Protein AF-A0A6A3BW05-F1 (afdb_monomer_lite)

Sequence (193 aa):
MIASMDLNVSPVPEDDEETYERHIEHYSAPEEHIESGVEISRREREERRKRLKRDRSDDRPVHVSQPPVNEHFYQTKNFRSYDKSRLPPGWLDCPSAGQEIGCIIPSKVPLGEAYNDCIPPGKRYSFKQVIHQQRVLGRKLGLVIDLTNTSRYYQTTDLKREGIKHVKIQCRGRDAVPENVAVNTFVYEVLLL

Secondary structure (DSSP, 8-state):
------------------------------------HHHHHHHHHHHHHHHHHHHTSS-------------------------TTPPPTTTTTS-SB---BTTB--BPPP--GGGGGGS-TT----HHHHHHHHHHTT----EEEE--S-S-S--SHHHHHTT-EEEE-----SS-PPPHHHHHHHHHHHHT-

Radius of gyration: 33.32 Å; chains: 1; bounding box: 77×98×64 Å

Structure (mmCIF, N/CA/C/O backbone):
data_AF-A0A6A3BW05-F1
#
_entry.id   AF-A0A6A3BW05-F1
#
loop_
_atom_site.group_PDB
_atom_site.id
_atom_site.type_symbol
_atom_site.label_atom_id
_atom_site.label_alt_id
_atom_site.label_comp_id
_atom_site.label_asym_id
_atom_site.label_entity_id
_atom_site.label_seq_id
_atom_site.pdbx_PDB_ins_code
_atom_site.Cartn_x
_atom_site.Cartn_y
_atom_site.Cartn_z
_atom_site.occupancy
_atom_site.B_iso_or_equiv
_atom_site.auth_seq_id
_atom_site.auth_comp_id
_atom_site.auth_asym_id
_atom_site.auth_atom_id
_atom_site.pdbx_PDB_model_num
ATOM 1 N N . MET A 1 1 ? -28.915 -80.667 34.497 1.00 40.94 1 MET A N 1
ATOM 2 C CA . MET A 1 1 ? -28.506 -80.779 35.912 1.00 40.94 1 MET A CA 1
ATOM 3 C C . MET A 1 1 ? -27.418 -79.750 36.145 1.00 40.94 1 MET A C 1
ATOM 5 O O . MET A 1 1 ? -26.486 -79.706 35.355 1.00 40.94 1 MET A O 1
ATOM 9 N N . ILE A 1 2 ? -27.606 -78.870 37.127 1.00 39.69 2 ILE A N 1
ATOM 10 C CA . ILE A 1 2 ? -26.628 -77.852 37.530 1.00 39.69 2 ILE A CA 1
ATOM 11 C C . ILE A 1 2 ? -25.667 -78.516 38.517 1.00 39.69 2 ILE A C 1
ATOM 13 O O . ILE A 1 2 ? -26.129 -79.166 39.452 1.00 39.69 2 ILE A O 1
ATOM 17 N N . ALA A 1 3 ? -24.365 -78.323 38.331 1.00 38.47 3 ALA A N 1
ATOM 18 C CA . ALA A 1 3 ? -23.388 -78.438 39.404 1.00 38.47 3 ALA A CA 1
ATOM 19 C C . ALA A 1 3 ? -22.362 -77.317 39.229 1.00 38.47 3 ALA A C 1
ATOM 21 O O . ALA A 1 3 ? -21.579 -77.294 38.283 1.00 38.47 3 ALA A O 1
ATOM 22 N N . SER A 1 4 ? -22.470 -76.352 40.130 1.00 41.38 4 SER A N 1
ATOM 23 C CA . SER A 1 4 ? -21.544 -75.263 40.390 1.00 41.38 4 SER A CA 1
ATOM 24 C C . SER A 1 4 ? -20.287 -75.813 41.061 1.00 41.38 4 SER A C 1
ATOM 26 O O . SER A 1 4 ? -20.418 -76.672 41.928 1.00 41.38 4 SER A O 1
ATOM 28 N N . MET A 1 5 ? -19.114 -75.264 40.749 1.00 42.94 5 MET A N 1
ATOM 29 C CA . MET A 1 5 ? -17.972 -75.204 41.666 1.00 42.94 5 MET A CA 1
ATOM 30 C C . MET A 1 5 ? -17.066 -74.054 41.221 1.00 42.94 5 MET A C 1
ATOM 32 O O . MET A 1 5 ? -16.528 -74.055 40.118 1.00 42.94 5 MET A O 1
ATOM 36 N N . ASP A 1 6 ? -16.989 -73.057 42.090 1.00 45.28 6 ASP A N 1
ATOM 37 C CA . ASP A 1 6 ? -16.092 -71.907 42.041 1.00 45.28 6 ASP A CA 1
ATOM 38 C C . ASP A 1 6 ? -15.021 -72.105 43.134 1.00 45.28 6 ASP A C 1
ATOM 40 O O . ASP A 1 6 ? -15.219 -72.927 44.035 1.00 45.28 6 ASP A O 1
ATOM 44 N N . LEU A 1 7 ? -13.977 -71.271 43.093 1.00 43.50 7 LEU A N 1
ATOM 45 C CA . LEU A 1 7 ? -12.960 -70.978 44.118 1.00 43.50 7 LEU A CA 1
ATOM 46 C C . LEU A 1 7 ? -11.543 -71.548 43.900 1.00 43.50 7 LEU A C 1
ATOM 48 O O . LEU A 1 7 ? -11.184 -72.633 44.344 1.00 43.50 7 LEU A O 1
ATOM 52 N N . ASN A 1 8 ? -10.716 -70.671 43.320 1.00 42.25 8 ASN A N 1
ATOM 53 C CA . ASN A 1 8 ? -9.436 -70.191 43.861 1.00 42.25 8 ASN A CA 1
ATOM 54 C C . ASN A 1 8 ? -8.413 -71.219 44.369 1.00 42.25 8 ASN A C 1
ATOM 56 O O . ASN A 1 8 ? -8.385 -71.548 45.554 1.00 42.25 8 ASN A O 1
ATOM 60 N N . VAL A 1 9 ? -7.433 -71.529 43.516 1.00 39.78 9 VAL A N 1
ATOM 61 C CA . VAL A 1 9 ? -6.071 -71.895 43.932 1.00 39.78 9 VAL A CA 1
ATOM 62 C C . VAL A 1 9 ? -5.079 -71.179 43.011 1.00 39.78 9 VAL A C 1
ATOM 64 O O . VAL A 1 9 ? -5.033 -71.451 41.815 1.00 39.78 9 VAL A O 1
ATOM 67 N N . SER A 1 10 ? -4.292 -70.261 43.574 1.00 47.31 10 SER A N 1
ATOM 68 C CA . SER A 1 10 ? -3.069 -69.743 42.946 1.00 47.31 10 SER A CA 1
ATOM 69 C C . SER A 1 10 ? -1.890 -70.654 43.284 1.00 47.31 10 SER A C 1
ATOM 71 O O . SER A 1 10 ? -1.712 -70.963 44.464 1.00 47.31 10 SER A O 1
ATOM 73 N N . PRO A 1 11 ? -1.011 -70.964 42.320 1.00 41.09 11 PRO A N 1
ATOM 74 C CA . PRO A 1 11 ? 0.391 -71.236 42.606 1.00 41.09 11 PRO A CA 1
ATOM 75 C C . PRO A 1 11 ? 1.283 -70.088 42.099 1.00 41.09 11 PRO A C 1
ATOM 77 O O . PRO A 1 11 ? 1.107 -69.574 40.997 1.00 41.09 11 PRO A O 1
ATOM 80 N N . VAL A 1 12 ? 2.226 -69.685 42.949 1.00 36.44 12 VAL A N 1
ATOM 81 C CA . VAL A 1 12 ? 3.343 -68.752 42.697 1.00 36.44 12 VAL A CA 1
ATOM 82 C C . VAL A 1 12 ? 4.621 -69.613 42.523 1.00 36.44 12 VAL A C 1
ATOM 84 O O . VAL A 1 12 ? 4.602 -70.773 42.929 1.00 36.44 12 VAL A O 1
ATOM 87 N N . PRO A 1 13 ? 5.706 -69.072 41.945 1.00 43.22 13 PRO A N 1
ATOM 88 C CA . PRO A 1 13 ? 6.277 -69.430 40.646 1.00 43.22 13 PRO A CA 1
ATOM 89 C C . PRO A 1 13 ? 7.298 -70.594 40.696 1.00 43.22 13 PRO A C 1
ATOM 91 O O . PRO A 1 13 ? 7.867 -70.888 41.743 1.00 43.22 13 PRO A O 1
ATOM 94 N N . GLU A 1 14 ? 7.594 -71.203 39.549 1.00 39.34 14 GLU A N 1
ATOM 95 C CA . GLU A 1 14 ? 8.854 -71.939 39.344 1.00 39.34 14 GLU A CA 1
ATOM 96 C C . GLU A 1 14 ? 9.719 -71.124 38.370 1.00 39.34 14 GLU A C 1
ATOM 98 O O . GLU A 1 14 ? 9.195 -70.474 37.460 1.00 39.34 14 GLU A O 1
ATOM 103 N N . ASP A 1 15 ? 11.013 -71.071 38.664 1.00 37.69 15 ASP A N 1
ATOM 104 C CA . ASP A 1 15 ? 11.978 -70.039 38.295 1.00 37.69 15 ASP A CA 1
ATOM 105 C C . ASP A 1 15 ? 13.182 -70.757 37.676 1.00 37.69 15 ASP A C 1
ATOM 107 O O . ASP A 1 15 ? 14.159 -71.050 38.360 1.00 37.69 15 ASP A O 1
ATOM 111 N N . ASP A 1 16 ? 13.085 -71.111 36.393 1.00 40.62 16 ASP A N 1
ATOM 112 C CA . ASP A 1 16 ? 14.097 -71.921 35.713 1.00 40.62 16 ASP A CA 1
ATOM 113 C C . ASP A 1 16 ? 14.345 -71.348 34.302 1.00 40.62 16 ASP A C 1
ATOM 115 O O . ASP A 1 16 ? 13.623 -71.617 33.341 1.00 40.62 16 ASP A O 1
ATOM 119 N N . GLU A 1 17 ? 15.350 -70.470 34.243 1.00 44.19 17 GLU A N 1
ATOM 120 C CA . GLU A 1 17 ? 16.182 -70.043 33.107 1.00 44.19 17 GLU A CA 1
ATOM 121 C C . GLU A 1 17 ? 16.005 -70.788 31.764 1.00 44.19 17 GLU A C 1
ATOM 123 O O . GLU A 1 17 ? 16.377 -71.949 31.644 1.00 44.19 17 GLU A O 1
ATOM 128 N N . GLU A 1 18 ? 15.656 -70.059 30.692 1.00 36.50 18 GLU A N 1
ATOM 129 C CA . GLU A 1 18 ? 16.559 -69.987 29.531 1.00 36.50 18 GLU A CA 1
ATOM 130 C C . GLU A 1 18 ? 16.245 -68.806 28.596 1.00 36.50 18 GLU A C 1
ATOM 132 O O . GLU A 1 18 ? 15.141 -68.598 28.091 1.00 36.50 18 GLU A O 1
ATOM 137 N N . THR A 1 19 ? 17.295 -68.023 28.390 1.00 45.56 19 THR A N 1
ATOM 138 C CA . THR A 1 19 ? 17.463 -66.839 27.556 1.00 45.56 19 THR A CA 1
ATOM 139 C C . THR A 1 19 ? 16.948 -67.003 26.124 1.00 45.56 19 THR A C 1
ATOM 141 O O . THR A 1 19 ? 17.553 -67.687 25.302 1.00 45.56 19 THR A O 1
ATOM 144 N N . TYR A 1 20 ? 15.916 -66.243 25.767 1.00 32.59 20 TYR A N 1
ATOM 145 C CA . TYR A 1 20 ? 15.688 -65.815 24.388 1.00 32.59 20 TYR A CA 1
ATOM 146 C C . TYR A 1 20 ? 15.682 -64.288 24.355 1.00 32.59 20 TYR A C 1
ATOM 148 O O . TYR A 1 20 ? 14.674 -63.636 24.634 1.00 32.59 20 TYR A O 1
ATOM 156 N N . GLU A 1 21 ? 16.841 -63.710 24.023 1.00 38.44 21 GLU A N 1
ATOM 157 C CA . GLU A 1 21 ? 16.964 -62.307 23.628 1.00 38.44 21 GLU A CA 1
ATOM 158 C C . GLU A 1 21 ? 16.053 -62.055 22.423 1.00 38.44 21 GLU A C 1
ATOM 160 O O . GLU A 1 21 ? 16.406 -62.252 21.260 1.00 38.44 21 GLU A O 1
ATOM 165 N N . ARG A 1 22 ? 14.827 -61.615 22.699 1.00 38.03 22 ARG A N 1
ATOM 166 C CA . ARG A 1 22 ? 13.956 -61.039 21.688 1.00 38.03 22 ARG A CA 1
ATOM 167 C C . ARG A 1 22 ? 14.524 -59.664 21.366 1.00 38.03 22 ARG A C 1
ATOM 169 O O . ARG A 1 22 ? 14.287 -58.714 22.108 1.00 38.03 22 ARG A O 1
ATOM 176 N N . HIS A 1 23 ? 15.273 -59.577 20.271 1.00 35.53 23 HIS A N 1
ATOM 177 C CA . HIS A 1 23 ? 15.662 -58.325 19.632 1.00 35.53 23 HIS A CA 1
ATOM 178 C C . HIS A 1 23 ? 14.400 -57.481 19.390 1.00 35.53 23 HIS A C 1
ATOM 180 O O . HIS A 1 23 ? 13.669 -57.678 18.421 1.00 35.53 23 HIS A O 1
ATOM 186 N N . ILE A 1 24 ? 14.101 -56.569 20.315 1.00 37.34 24 ILE A N 1
ATOM 187 C CA . ILE A 1 24 ? 13.133 -55.501 20.094 1.00 37.34 24 ILE A CA 1
ATOM 188 C C . ILE A 1 24 ? 13.863 -54.492 19.216 1.00 37.34 24 ILE A C 1
ATOM 190 O O . ILE A 1 24 ? 14.587 -53.627 19.706 1.00 37.34 24 ILE A O 1
ATOM 194 N N . GLU A 1 25 ? 13.706 -54.627 17.901 1.00 37.69 25 GLU A N 1
ATOM 195 C CA . GLU A 1 25 ? 13.975 -53.522 16.991 1.00 37.69 25 GLU A CA 1
ATOM 196 C C . GLU A 1 25 ? 13.004 -52.396 17.348 1.00 37.69 25 GLU A C 1
ATOM 198 O O . GLU A 1 25 ? 11.818 -52.411 17.016 1.00 37.69 25 GLU A O 1
ATOM 203 N N . HIS A 1 26 ? 13.516 -51.427 18.101 1.00 34.75 26 HIS A N 1
ATOM 204 C CA . HIS A 1 26 ? 12.862 -50.154 18.335 1.00 34.75 26 HIS A CA 1
ATOM 205 C C . HIS A 1 26 ? 12.812 -49.428 16.984 1.00 34.75 26 HIS A C 1
ATOM 207 O O . HIS A 1 26 ? 13.742 -48.720 16.599 1.00 34.75 26 HIS A O 1
ATOM 213 N N . TYR A 1 27 ? 11.745 -49.662 16.221 1.00 34.47 27 TYR A N 1
ATOM 214 C CA . TYR A 1 27 ? 11.471 -48.949 14.981 1.00 34.47 27 TYR A CA 1
ATOM 215 C C . TYR A 1 27 ? 11.089 -47.513 15.355 1.00 34.47 27 TYR A C 1
ATOM 217 O O . TYR A 1 27 ? 9.922 -47.188 15.573 1.00 34.47 27 TYR A O 1
ATOM 225 N N . SER A 1 28 ? 12.091 -46.653 15.523 1.00 44.69 28 SER A N 1
ATOM 226 C CA . SER A 1 28 ? 11.876 -45.216 15.636 1.00 44.69 28 SER A CA 1
ATOM 227 C C . SER A 1 28 ? 11.239 -44.750 14.331 1.00 44.69 28 SER A C 1
ATOM 229 O O . SER A 1 28 ? 11.875 -44.778 13.276 1.00 44.69 28 SER A O 1
ATOM 231 N N . ALA A 1 29 ? 9.960 -44.376 14.392 1.00 41.72 29 ALA A N 1
ATOM 232 C CA . ALA A 1 29 ? 9.281 -43.715 13.288 1.00 41.72 29 ALA A CA 1
ATOM 233 C C . ALA A 1 29 ? 10.120 -42.500 12.843 1.00 41.72 29 ALA A C 1
ATOM 235 O O . ALA A 1 29 ? 10.665 -41.810 13.710 1.00 41.72 29 ALA A O 1
ATOM 236 N N . PRO A 1 30 ? 10.258 -42.222 11.533 1.00 41.06 30 PRO A N 1
ATOM 237 C CA . PRO A 1 30 ? 10.936 -41.016 11.090 1.00 41.06 30 PRO A CA 1
ATOM 238 C C . PRO A 1 30 ? 10.164 -39.825 11.653 1.00 41.06 30 PRO A C 1
ATOM 240 O O . PRO A 1 30 ? 8.991 -39.646 11.325 1.00 41.06 30 PRO A O 1
ATOM 243 N N . GLU A 1 31 ? 10.792 -39.034 12.521 1.00 47.72 31 GLU A N 1
ATOM 244 C CA . GLU A 1 31 ? 10.267 -37.716 12.850 1.00 47.72 31 GLU A CA 1
ATOM 245 C C . GLU A 1 31 ? 10.140 -36.955 11.528 1.00 47.72 31 GLU A C 1
ATOM 247 O O . GLU A 1 31 ? 11.141 -36.632 10.880 1.00 47.72 31 GLU A O 1
ATOM 252 N N . GLU A 1 32 ? 8.906 -36.714 11.080 1.00 50.84 32 GLU A N 1
ATOM 253 C CA . GLU A 1 32 ? 8.659 -35.741 10.028 1.00 50.84 32 GLU A CA 1
ATOM 254 C C . GLU A 1 32 ? 9.170 -34.409 10.563 1.00 50.84 32 GLU A C 1
ATOM 256 O O . GLU A 1 32 ? 8.569 -33.793 11.442 1.00 50.84 32 GLU A O 1
ATOM 261 N N . HIS A 1 33 ? 10.340 -33.998 10.081 1.00 56.69 33 HIS A N 1
ATOM 262 C CA . HIS A 1 33 ? 10.944 -32.732 10.442 1.00 56.69 33 HIS A CA 1
ATOM 263 C C . HIS A 1 33 ? 10.034 -31.621 9.909 1.00 56.69 33 HIS A C 1
ATOM 265 O O . HIS A 1 33 ? 10.174 -31.172 8.772 1.00 56.69 33 HIS A O 1
ATOM 271 N N . ILE A 1 34 ? 9.075 -31.187 10.730 1.00 60.56 34 ILE A N 1
ATOM 272 C CA . ILE A 1 34 ? 8.208 -30.050 10.435 1.00 60.56 34 ILE A CA 1
ATOM 273 C C . ILE A 1 34 ? 9.112 -28.822 10.425 1.00 60.56 34 ILE A C 1
ATOM 275 O O . ILE A 1 34 ? 9.518 -28.287 11.458 1.00 60.56 34 ILE A O 1
ATOM 279 N N . GLU A 1 35 ? 9.519 -28.429 9.227 1.00 57.09 35 GLU A N 1
ATOM 280 C CA . GLU A 1 35 ? 10.404 -27.303 9.012 1.00 57.09 35 GLU A CA 1
ATOM 281 C C . GLU A 1 35 ? 9.663 -26.012 9.393 1.00 57.09 35 GLU A C 1
ATOM 283 O O . GLU A 1 35 ? 8.654 -25.647 8.788 1.00 57.09 35 GLU A O 1
ATOM 288 N N . SER A 1 36 ? 10.140 -25.325 10.436 1.00 74.50 36 SER A N 1
ATOM 289 C CA . SER A 1 36 ? 9.581 -24.035 10.849 1.00 74.50 36 SER A CA 1
ATOM 290 C C . SER A 1 36 ? 9.609 -23.052 9.677 1.00 74.50 36 SER A C 1
ATOM 292 O O . SER A 1 36 ? 10.561 -23.033 8.898 1.00 74.50 36 SER A O 1
ATOM 294 N N . GLY A 1 37 ? 8.616 -22.164 9.570 1.00 75.81 37 GLY A N 1
ATOM 295 C CA . GLY A 1 37 ? 8.584 -21.144 8.512 1.00 75.81 37 GLY A CA 1
ATOM 296 C C . GLY A 1 37 ? 9.850 -20.271 8.455 1.00 75.81 37 GLY A C 1
ATOM 297 O O . GLY A 1 37 ? 10.212 -19.765 7.392 1.00 75.81 37 GLY A O 1
ATOM 298 N N . VAL A 1 38 ? 10.569 -20.145 9.576 1.00 77.00 38 VAL A N 1
ATOM 299 C CA . VAL A 1 38 ? 11.881 -19.479 9.648 1.00 77.00 38 VAL A CA 1
ATOM 300 C C . VAL A 1 38 ? 12.953 -20.256 8.878 1.00 77.00 38 VAL A C 1
ATOM 302 O O . VAL A 1 38 ? 13.752 -19.661 8.155 1.00 77.00 38 VAL A O 1
ATOM 305 N N . GLU A 1 39 ? 12.951 -21.577 9.006 1.00 79.25 39 GLU A N 1
ATOM 306 C CA . GLU A 1 39 ? 13.899 -22.493 8.374 1.00 79.25 39 GLU A CA 1
ATOM 307 C C . GLU A 1 39 ? 13.644 -22.559 6.855 1.00 79.25 39 GLU A C 1
ATOM 309 O O . GLU A 1 39 ? 14.569 -22.354 6.066 1.00 79.25 39 GLU A O 1
ATOM 314 N N . ILE A 1 40 ? 12.368 -22.628 6.443 1.00 81.75 40 ILE A N 1
ATOM 315 C CA . ILE A 1 40 ? 11.950 -22.517 5.032 1.00 81.75 40 ILE A CA 1
ATOM 316 C C . ILE A 1 40 ? 12.431 -21.188 4.432 1.00 81.75 40 ILE A C 1
ATOM 318 O O . ILE A 1 40 ? 13.062 -21.158 3.372 1.00 81.75 40 ILE A O 1
ATOM 322 N N . SER A 1 41 ? 12.193 -20.070 5.129 1.00 76.50 41 SER A N 1
ATOM 323 C CA . SER A 1 41 ? 12.623 -18.748 4.661 1.00 76.50 41 SER A CA 1
ATOM 324 C C . SER A 1 41 ? 14.148 -18.636 4.553 1.00 76.50 41 SER A C 1
ATOM 326 O O . SER A 1 41 ? 14.653 -17.987 3.629 1.00 76.50 41 SER A O 1
ATOM 328 N N . ARG A 1 42 ? 14.892 -19.268 5.469 1.00 83.75 42 ARG A N 1
ATOM 329 C CA . ARG A 1 42 ? 16.358 -19.310 5.446 1.00 83.75 42 ARG A CA 1
ATOM 330 C C . ARG A 1 42 ? 16.871 -20.134 4.265 1.00 83.75 42 ARG A C 1
ATOM 332 O O . ARG A 1 42 ? 17.756 -19.658 3.549 1.00 83.75 42 ARG A O 1
ATOM 339 N N . ARG A 1 43 ? 16.277 -21.302 4.008 1.00 85.69 43 ARG A N 1
ATOM 340 C CA . ARG A 1 43 ? 16.605 -22.168 2.867 1.00 85.69 43 ARG A CA 1
ATOM 341 C C . ARG A 1 43 ? 16.360 -21.466 1.533 1.00 85.69 43 ARG A C 1
ATOM 343 O O . ARG A 1 43 ? 17.281 -21.370 0.720 1.00 85.69 43 ARG A O 1
ATOM 350 N N . GLU A 1 44 ? 15.174 -20.889 1.328 1.00 82.44 44 GLU A N 1
ATOM 351 C CA . GLU A 1 44 ? 14.850 -20.161 0.090 1.00 82.44 44 GLU A CA 1
ATOM 352 C C . GLU A 1 44 ? 15.828 -19.007 -0.180 1.00 82.44 44 GLU A C 1
ATOM 354 O O . GLU A 1 44 ? 16.248 -18.767 -1.318 1.00 82.44 44 GLU A O 1
ATOM 359 N N . ARG A 1 45 ? 16.215 -18.282 0.874 1.00 80.88 45 ARG A N 1
ATOM 360 C CA . ARG A 1 45 ? 17.184 -17.185 0.797 1.00 80.88 45 ARG A CA 1
ATOM 361 C C . ARG A 1 45 ? 18.565 -17.679 0.365 1.00 80.88 45 ARG A C 1
ATOM 363 O O . ARG A 1 45 ? 19.211 -17.058 -0.486 1.00 80.88 45 ARG A O 1
ATOM 370 N N . GLU A 1 46 ? 19.040 -18.779 0.941 1.00 86.25 46 GLU A N 1
ATOM 371 C CA . GLU A 1 46 ? 20.332 -19.362 0.580 1.00 86.25 46 GLU A CA 1
ATOM 372 C C . GLU A 1 46 ? 20.353 -19.876 -0.863 1.00 86.25 46 GLU A C 1
ATOM 374 O O . GLU A 1 46 ? 21.344 -19.667 -1.573 1.00 86.25 46 GLU A O 1
ATOM 379 N N . GLU A 1 47 ? 19.253 -20.464 -1.336 1.00 85.75 47 GLU A N 1
ATOM 380 C CA . GLU A 1 47 ? 19.109 -20.889 -2.728 1.00 85.75 47 GLU A CA 1
ATOM 381 C C . GLU A 1 47 ? 19.167 -19.715 -3.709 1.00 85.75 47 GLU A C 1
ATOM 383 O O . GLU A 1 47 ? 19.897 -19.781 -4.705 1.00 85.75 47 GLU A O 1
ATOM 388 N N . ARG A 1 48 ? 18.470 -18.607 -3.419 1.00 76.50 48 ARG A N 1
ATOM 389 C CA . ARG A 1 48 ? 18.535 -17.390 -4.249 1.00 76.50 48 ARG A CA 1
ATOM 390 C C . ARG A 1 48 ? 19.958 -16.841 -4.316 1.00 76.50 48 ARG A C 1
ATOM 392 O O . ARG A 1 48 ? 20.440 -16.523 -5.405 1.00 76.50 48 ARG A O 1
ATOM 399 N N . ARG A 1 49 ? 20.677 -16.819 -3.186 1.00 73.69 49 ARG A N 1
ATOM 400 C CA . ARG A 1 49 ? 22.083 -16.385 -3.132 1.00 73.69 49 ARG A CA 1
ATOM 401 C C . ARG A 1 49 ? 23.003 -17.281 -3.968 1.00 73.69 49 ARG A C 1
ATOM 403 O O . ARG A 1 49 ? 23.900 -16.767 -4.637 1.00 73.69 49 ARG A O 1
ATOM 410 N N . LYS A 1 50 ? 22.788 -18.603 -3.959 1.00 78.56 50 LYS A N 1
ATOM 411 C CA . LYS A 1 50 ? 23.554 -19.554 -4.786 1.00 78.56 50 LYS A CA 1
ATOM 412 C C . LYS A 1 50 ? 23.302 -19.349 -6.284 1.00 78.56 50 LYS A C 1
ATOM 414 O O . LYS A 1 50 ? 24.270 -19.352 -7.042 1.00 78.56 50 LYS A O 1
ATOM 419 N N . ARG A 1 51 ? 22.053 -19.110 -6.707 1.00 78.12 51 ARG A N 1
ATOM 420 C CA . ARG A 1 51 ? 21.711 -18.827 -8.119 1.00 78.12 51 ARG A CA 1
ATOM 421 C C . ARG A 1 51 ? 22.401 -17.553 -8.624 1.00 78.12 51 ARG A C 1
ATOM 423 O O . ARG A 1 51 ? 23.084 -17.594 -9.638 1.00 78.12 51 ARG A O 1
ATOM 430 N N . LEU A 1 52 ? 22.352 -16.472 -7.842 1.00 67.94 52 LEU A N 1
ATOM 431 C CA . LEU A 1 52 ? 23.034 -15.203 -8.149 1.00 67.94 52 LEU A CA 1
ATOM 432 C C . LEU A 1 52 ? 24.565 -15.319 -8.231 1.00 67.94 52 LEU A C 1
ATOM 434 O O . LEU A 1 52 ? 25.198 -14.581 -8.981 1.00 67.94 52 LEU A O 1
ATOM 438 N N . LYS A 1 53 ? 25.181 -16.212 -7.442 1.00 73.69 53 LYS A N 1
ATOM 439 C CA . LYS A 1 53 ? 26.634 -16.439 -7.486 1.00 73.69 53 LYS A CA 1
ATOM 440 C C . LYS A 1 53 ? 27.054 -17.216 -8.739 1.00 73.69 53 LYS A C 1
ATOM 442 O O . LYS A 1 53 ? 28.138 -16.953 -9.245 1.00 73.69 53 LYS A O 1
ATOM 447 N N . ARG A 1 54 ? 26.202 -18.126 -9.229 1.00 70.69 54 ARG A N 1
ATOM 448 C CA . ARG A 1 54 ? 26.424 -18.913 -10.453 1.00 70.69 54 ARG A CA 1
ATOM 449 C C . ARG A 1 54 ? 26.328 -18.051 -11.718 1.00 70.69 54 ARG A C 1
ATOM 451 O O . ARG A 1 54 ? 27.187 -18.170 -12.577 1.00 70.69 54 ARG A O 1
ATOM 458 N N . ASP A 1 55 ? 25.375 -17.122 -11.770 1.00 60.06 55 ASP A N 1
ATOM 459 C CA . ASP A 1 55 ? 25.242 -16.169 -12.890 1.00 60.06 55 ASP A CA 1
ATOM 460 C C . ASP A 1 55 ? 26.416 -15.182 -12.993 1.00 60.06 55 ASP A C 1
ATOM 462 O O . ASP A 1 55 ? 26.657 -14.590 -14.038 1.00 60.06 55 ASP A O 1
ATOM 466 N N . ARG A 1 56 ? 27.157 -14.967 -11.900 1.00 57.22 56 ARG A N 1
ATOM 467 C CA . ARG A 1 56 ? 28.256 -13.991 -11.839 1.00 57.22 56 ARG A CA 1
ATOM 468 C C . ARG A 1 56 ? 29.617 -14.544 -12.259 1.00 57.22 56 ARG A C 1
ATOM 470 O O . ARG A 1 56 ? 30.550 -13.756 -12.389 1.00 57.22 56 ARG A O 1
ATOM 477 N N . SER A 1 57 ? 29.759 -15.862 -12.382 1.00 52.59 57 SER A N 1
ATOM 478 C CA . SER A 1 57 ? 31.039 -16.511 -12.694 1.00 52.59 57 SER A CA 1
ATOM 479 C C . SER A 1 57 ? 31.346 -16.625 -14.187 1.00 52.59 57 SER A C 1
ATOM 481 O O . SER A 1 57 ? 32.474 -16.984 -14.506 1.00 52.59 57 SER A O 1
ATOM 483 N N . ASP A 1 58 ? 30.403 -16.292 -15.073 1.00 54.97 58 ASP A N 1
ATOM 484 C CA . ASP A 1 58 ? 30.518 -16.602 -16.507 1.00 54.97 58 ASP A CA 1
ATOM 485 C C . ASP A 1 58 ? 31.042 -15.466 -17.402 1.00 54.97 58 ASP A C 1
ATOM 487 O O . ASP A 1 58 ? 31.039 -15.604 -18.616 1.00 54.97 58 ASP A O 1
ATOM 491 N N . ASP A 1 59 ? 31.581 -14.377 -16.839 1.00 52.47 59 ASP A N 1
ATOM 492 C CA . ASP A 1 59 ? 32.250 -13.339 -17.640 1.00 52.47 59 ASP A CA 1
ATOM 493 C C . ASP A 1 59 ? 33.511 -12.784 -16.957 1.00 52.47 59 ASP A C 1
ATOM 495 O O . ASP A 1 59 ? 33.460 -11.960 -16.036 1.00 52.47 59 ASP A O 1
ATOM 499 N N . ARG A 1 60 ? 34.684 -13.192 -17.457 1.00 43.31 60 ARG A N 1
ATOM 500 C CA . ARG A 1 60 ? 35.941 -12.440 -17.315 1.00 43.31 60 ARG A CA 1
ATOM 501 C C . ARG A 1 60 ? 36.818 -12.617 -18.553 1.00 43.31 60 ARG A C 1
ATOM 503 O O . ARG A 1 60 ? 37.158 -13.745 -18.897 1.00 43.31 60 ARG A O 1
ATOM 510 N N . PRO A 1 61 ? 37.343 -11.505 -19.089 1.00 43.22 61 PRO A N 1
ATOM 511 C CA . PRO A 1 61 ? 38.767 -11.432 -19.394 1.00 43.22 61 PRO A CA 1
ATOM 512 C C . PRO A 1 61 ? 39.491 -10.510 -18.409 1.00 43.22 61 PRO A C 1
ATOM 514 O O . PRO A 1 61 ? 38.968 -9.501 -17.937 1.00 43.22 61 PRO A O 1
ATOM 517 N N . VAL A 1 62 ? 40.718 -10.901 -18.084 1.00 50.34 62 VAL A N 1
ATOM 518 C CA . VAL A 1 62 ? 41.651 -10.224 -17.181 1.00 50.34 62 VAL A CA 1
ATOM 519 C C . VAL A 1 62 ? 42.445 -9.186 -17.974 1.00 50.34 62 VAL A C 1
ATOM 521 O O . VAL A 1 62 ? 43.046 -9.540 -18.981 1.00 50.34 62 VAL A O 1
ATOM 524 N N . HIS A 1 63 ? 42.540 -7.943 -17.491 1.00 36.03 63 HIS A N 1
ATOM 525 C CA . HIS A 1 63 ? 43.706 -7.109 -17.795 1.00 36.03 63 HIS A CA 1
ATOM 526 C C . HIS A 1 63 ? 44.074 -6.187 -16.624 1.00 36.03 63 HIS A C 1
ATOM 528 O O . HIS A 1 63 ? 43.262 -5.414 -16.122 1.00 36.03 63 HIS A O 1
ATOM 534 N N . VAL A 1 64 ? 45.327 -6.324 -16.194 1.00 38.16 64 VAL A N 1
ATOM 535 C CA . VAL A 1 64 ? 46.076 -5.506 -15.221 1.00 38.16 64 VAL A CA 1
ATOM 536 C C . VAL A 1 64 ? 46.608 -4.271 -15.982 1.00 38.16 64 VAL A C 1
ATOM 538 O O . VAL A 1 64 ? 46.994 -4.431 -17.142 1.00 38.16 64 VAL A O 1
ATOM 541 N N . SER A 1 65 ? 46.579 -3.022 -15.477 1.00 37.31 65 SER A N 1
ATOM 542 C CA . SER A 1 65 ? 47.679 -2.378 -14.712 1.00 37.31 65 SER A CA 1
ATOM 543 C C . SER A 1 65 ? 47.378 -0.920 -14.255 1.00 37.31 65 SER A C 1
ATOM 545 O O . SER A 1 65 ? 46.936 -0.120 -15.069 1.00 37.31 65 SER A O 1
ATOM 547 N N . GLN A 1 66 ? 47.764 -0.617 -12.997 1.00 34.16 66 GLN A N 1
ATOM 548 C CA . GLN A 1 66 ? 48.396 0.600 -12.392 1.00 34.16 66 GLN A CA 1
ATOM 549 C C . GLN A 1 66 ? 47.659 1.963 -12.133 1.00 34.16 66 GLN A C 1
ATOM 551 O O . GLN A 1 66 ? 46.638 2.231 -12.756 1.00 34.16 66 GLN A O 1
ATOM 556 N N . PRO A 1 67 ? 48.113 2.775 -11.121 1.00 40.16 67 PRO A N 1
ATOM 557 C CA . PRO A 1 67 ? 47.251 3.562 -10.208 1.00 40.16 67 PRO A CA 1
ATOM 558 C C . PRO A 1 67 ? 47.546 5.112 -10.235 1.00 40.16 67 PRO A C 1
ATOM 560 O O . PRO A 1 67 ? 48.031 5.577 -11.262 1.00 40.16 67 PRO A O 1
ATOM 563 N N . PRO A 1 68 ? 47.199 5.974 -9.236 1.00 54.25 68 PRO A N 1
ATOM 564 C CA . PRO A 1 68 ? 46.303 7.121 -9.462 1.00 54.25 68 PRO A CA 1
ATOM 565 C C . PRO A 1 68 ? 46.930 8.517 -9.225 1.00 54.25 68 PRO A C 1
ATOM 567 O O . PRO A 1 68 ? 47.843 8.674 -8.419 1.00 54.25 68 PRO A O 1
ATOM 570 N N . VAL A 1 69 ? 46.355 9.570 -9.826 1.00 31.39 69 VAL A N 1
ATOM 571 C CA . VAL A 1 69 ? 46.530 10.956 -9.348 1.00 31.39 69 VAL A CA 1
ATOM 572 C C . VAL A 1 69 ? 45.162 11.619 -9.193 1.00 31.39 69 VAL A C 1
ATOM 574 O O . VAL A 1 69 ? 44.334 11.646 -10.099 1.00 31.39 69 VAL A O 1
ATOM 577 N N . ASN A 1 70 ? 44.943 12.064 -7.964 1.00 39.53 70 ASN A N 1
ATOM 578 C CA . ASN A 1 70 ? 43.787 12.730 -7.392 1.00 39.53 70 ASN A CA 1
ATOM 579 C C . ASN A 1 70 ? 43.754 14.202 -7.842 1.00 39.53 70 ASN A C 1
ATOM 581 O O . ASN A 1 70 ? 44.788 14.847 -7.742 1.00 39.53 70 ASN A O 1
ATOM 585 N N . GLU A 1 71 ? 42.605 14.736 -8.274 1.00 29.95 71 GLU A N 1
ATOM 586 C CA . GLU A 1 71 ? 41.944 15.818 -7.525 1.00 29.95 71 GLU A CA 1
ATOM 587 C C . GLU A 1 71 ? 40.619 16.320 -8.131 1.00 29.95 71 GLU A C 1
ATOM 589 O O . GLU A 1 71 ? 40.474 16.593 -9.318 1.00 29.95 71 GLU A O 1
ATOM 594 N N . HIS A 1 72 ? 39.680 16.494 -7.200 1.00 36.53 72 HIS A N 1
ATOM 595 C CA . HIS A 1 72 ? 38.585 17.459 -7.172 1.00 36.53 72 HIS A CA 1
ATOM 596 C C . HIS A 1 72 ? 37.292 17.241 -7.980 1.00 36.53 72 HIS A C 1
ATOM 598 O O . HIS A 1 72 ? 37.016 17.831 -9.015 1.00 36.53 72 HIS A O 1
ATOM 604 N N . PHE A 1 73 ? 36.407 16.482 -7.316 1.00 42.62 73 PHE A N 1
ATOM 605 C CA . PHE A 1 73 ? 35.139 17.001 -6.776 1.00 42.62 73 PHE A CA 1
ATOM 606 C C . PHE A 1 73 ? 34.188 17.697 -7.759 1.00 42.62 73 PHE A C 1
ATOM 608 O O . PHE A 1 73 ? 33.980 18.894 -7.676 1.00 42.62 73 PHE A O 1
ATOM 615 N N . TYR A 1 74 ? 33.445 16.888 -8.511 1.00 39.22 74 TYR A N 1
ATOM 616 C CA . TYR A 1 74 ? 31.983 16.865 -8.402 1.00 39.22 74 TYR A CA 1
ATOM 617 C C . TYR A 1 74 ? 31.539 15.417 -8.598 1.00 39.22 74 TYR A C 1
ATOM 619 O O . TYR A 1 74 ? 31.383 14.940 -9.720 1.00 39.22 74 TYR A O 1
ATOM 627 N N . GLN A 1 75 ? 31.346 14.677 -7.500 1.00 38.59 75 GLN A N 1
ATOM 628 C CA . GLN A 1 75 ? 30.546 13.456 -7.561 1.00 38.59 75 GLN A CA 1
ATOM 629 C C . GLN A 1 75 ? 29.101 13.885 -7.815 1.00 38.59 75 GLN A C 1
ATOM 631 O O . GLN A 1 75 ? 28.288 13.992 -6.896 1.00 38.59 75 GLN A O 1
ATOM 636 N N . THR A 1 76 ? 28.789 14.161 -9.080 1.00 36.41 76 THR A N 1
ATOM 637 C CA . THR A 1 76 ? 27.428 14.154 -9.591 1.00 36.41 76 THR A CA 1
ATOM 638 C C . THR A 1 76 ? 26.896 12.776 -9.25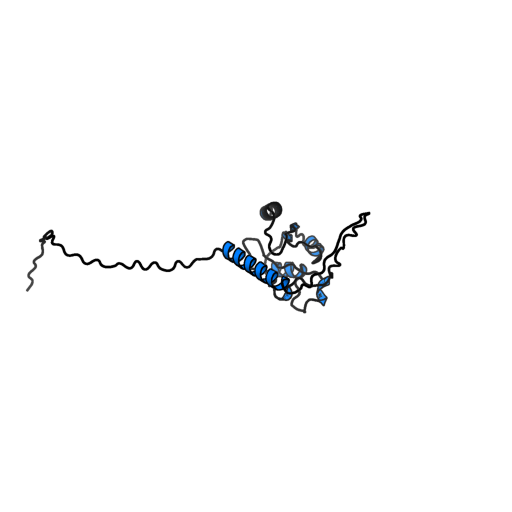8 1.00 36.41 76 THR A C 1
ATOM 640 O O . THR A 1 76 ? 27.242 11.780 -9.893 1.00 36.41 76 THR A O 1
ATOM 643 N N . LYS A 1 77 ? 26.135 12.701 -8.162 1.00 39.09 77 LYS A N 1
ATOM 644 C CA . LYS A 1 77 ? 25.402 11.507 -7.779 1.00 39.09 77 LYS A CA 1
ATOM 645 C C . LYS A 1 77 ? 24.609 11.114 -9.011 1.00 39.09 77 LYS A C 1
ATOM 647 O O . LYS A 1 77 ? 23.644 11.790 -9.357 1.00 39.09 77 LYS A O 1
ATOM 652 N N . ASN A 1 78 ? 25.044 10.046 -9.671 1.00 36.25 78 ASN A N 1
ATOM 653 C CA . ASN A 1 78 ? 24.305 9.386 -10.728 1.00 36.25 78 ASN A CA 1
ATOM 654 C C . ASN A 1 78 ? 23.007 8.869 -10.103 1.00 36.25 78 ASN A C 1
ATOM 656 O O . ASN A 1 78 ? 22.904 7.709 -9.697 1.00 36.25 78 ASN A O 1
ATOM 660 N N . PHE A 1 79 ? 22.019 9.758 -9.982 1.00 43.16 79 PHE A N 1
ATOM 661 C CA . PHE A 1 79 ? 20.617 9.411 -9.895 1.00 43.16 79 PHE A CA 1
ATOM 662 C C . PHE A 1 79 ? 20.361 8.612 -11.162 1.00 43.16 79 PHE A C 1
ATOM 664 O O . PHE A 1 79 ? 20.112 9.176 -12.224 1.00 43.16 79 PHE A O 1
ATOM 671 N N . ARG A 1 80 ? 20.516 7.286 -11.067 1.00 42.66 80 ARG A N 1
ATOM 672 C CA . ARG A 1 80 ? 20.063 6.370 -12.107 1.00 42.66 80 ARG A CA 1
ATOM 673 C C . ARG A 1 80 ? 18.658 6.836 -12.447 1.00 42.66 80 ARG A C 1
ATOM 675 O O . ARG A 1 80 ? 17.823 6.892 -11.543 1.00 42.66 80 ARG A O 1
ATOM 682 N N . SER A 1 81 ? 18.428 7.267 -13.685 1.00 42.94 81 SER A N 1
ATOM 683 C CA . SER A 1 81 ? 17.104 7.668 -14.137 1.00 42.94 81 SER A CA 1
ATOM 684 C C . SER A 1 81 ? 16.249 6.409 -14.092 1.00 42.94 81 SER A C 1
ATOM 686 O O . SER A 1 81 ? 16.205 5.624 -15.036 1.00 42.94 81 SER A O 1
ATOM 688 N N . TYR A 1 82 ? 15.677 6.127 -12.924 1.00 52.88 82 TYR A N 1
ATOM 689 C CA . TYR A 1 82 ? 14.750 5.037 -12.746 1.00 52.88 82 TYR A CA 1
ATOM 690 C C . TYR A 1 82 ? 13.601 5.353 -13.682 1.00 52.88 82 TYR A C 1
ATOM 692 O O . TYR A 1 82 ? 12.839 6.277 -13.406 1.00 52.88 82 TYR A O 1
ATOM 700 N N . ASP A 1 83 ? 13.531 4.612 -14.783 1.00 60.12 83 ASP A N 1
ATOM 701 C CA . ASP A 1 83 ? 12.442 4.653 -15.743 1.00 60.12 83 ASP A CA 1
ATOM 702 C C . ASP A 1 83 ? 11.126 4.676 -14.961 1.00 60.12 83 ASP A C 1
ATOM 704 O O . ASP A 1 83 ? 10.805 3.718 -14.243 1.00 60.12 83 ASP A O 1
ATOM 708 N N . LYS A 1 84 ? 10.473 5.845 -14.933 1.00 64.25 84 LYS A N 1
ATOM 709 C CA . LYS A 1 84 ? 9.431 6.176 -13.948 1.00 64.25 84 LYS A CA 1
ATOM 710 C C . LYS A 1 84 ? 8.165 5.346 -14.159 1.00 64.25 84 LYS A C 1
ATOM 712 O O . LYS A 1 84 ? 7.363 5.264 -13.238 1.00 64.25 84 LYS A O 1
ATOM 717 N N . SER A 1 85 ? 8.028 4.694 -15.311 1.00 71.62 85 SER A N 1
ATOM 718 C CA . SER A 1 85 ? 6.863 3.898 -15.705 1.00 71.62 85 SER A CA 1
ATOM 719 C C . SER A 1 85 ? 7.089 2.385 -15.637 1.00 71.62 85 SER A C 1
ATOM 721 O O . SER A 1 85 ? 6.132 1.622 -15.745 1.00 71.62 85 SER A O 1
ATOM 723 N N . ARG A 1 86 ? 8.317 1.898 -15.395 1.00 88.50 86 ARG A N 1
ATOM 724 C CA . ARG A 1 86 ? 8.540 0.444 -15.326 1.00 88.50 86 ARG A CA 1
ATOM 725 C C . ARG A 1 86 ? 7.804 -0.205 -14.147 1.00 88.50 86 ARG A C 1
ATOM 727 O O . ARG A 1 86 ? 7.960 0.209 -12.995 1.00 88.50 86 ARG A O 1
ATOM 734 N N . LEU A 1 87 ? 7.050 -1.267 -14.409 1.00 93.94 87 LEU A N 1
ATOM 735 C CA . LEU A 1 87 ? 6.361 -2.012 -13.356 1.00 93.94 87 LEU A CA 1
ATOM 736 C C . LEU A 1 87 ? 7.353 -2.686 -12.389 1.00 93.94 87 LEU A C 1
ATOM 738 O O . LEU A 1 87 ? 8.450 -3.087 -12.802 1.00 93.94 87 LEU A O 1
ATOM 742 N N . PRO A 1 88 ? 6.993 -2.844 -11.100 1.00 93.25 88 PRO A N 1
ATOM 743 C CA . PRO A 1 88 ? 7.743 -3.712 -10.203 1.00 93.25 88 PRO A CA 1
ATOM 744 C C . PRO A 1 88 ? 7.771 -5.146 -10.768 1.00 93.25 88 PRO A C 1
ATOM 746 O O . PRO A 1 88 ? 6.736 -5.636 -11.226 1.00 93.25 88 PRO A O 1
ATOM 749 N N . PRO A 1 89 ? 8.918 -5.848 -10.732 1.00 92.75 89 PRO A N 1
ATOM 750 C CA . PRO A 1 89 ? 8.986 -7.240 -11.175 1.00 92.75 89 PRO A CA 1
ATOM 751 C C . PRO A 1 89 ? 7.959 -8.125 -10.451 1.00 92.75 89 PRO A C 1
ATOM 753 O O . PRO A 1 89 ? 7.819 -8.017 -9.233 1.00 92.75 89 PRO A O 1
ATOM 756 N N . GLY A 1 90 ? 7.248 -8.979 -11.195 1.00 94.38 90 GLY A N 1
ATOM 757 C CA . GLY A 1 90 ? 6.227 -9.896 -10.664 1.00 94.38 90 GLY A CA 1
ATOM 758 C C . GLY A 1 90 ? 4.900 -9.241 -10.253 1.00 94.38 90 GLY A C 1
ATOM 759 O O . GLY A 1 90 ? 4.010 -9.921 -9.753 1.00 94.38 90 GLY A O 1
ATOM 760 N N . TRP A 1 91 ? 4.727 -7.930 -10.453 1.00 96.88 91 TRP A N 1
ATOM 761 C CA . TRP A 1 91 ? 3.540 -7.216 -9.970 1.00 96.88 91 TRP A CA 1
ATOM 762 C C . TRP A 1 91 ? 2.229 -7.652 -10.642 1.00 96.88 91 TRP A C 1
ATOM 764 O O . TRP A 1 91 ? 1.186 -7.673 -9.986 1.00 96.88 91 TRP A O 1
ATOM 774 N N . LEU A 1 92 ? 2.270 -7.990 -11.937 1.00 96.31 92 LEU A N 1
ATOM 775 C CA . LEU A 1 92 ? 1.086 -8.385 -12.716 1.00 96.31 92 LEU A CA 1
ATOM 776 C C . LEU A 1 92 ? 0.525 -9.753 -12.317 1.00 96.31 92 LEU A C 1
ATOM 778 O O . LEU A 1 92 ? -0.677 -9.972 -12.476 1.00 96.31 92 LEU A O 1
ATOM 782 N N . ASP A 1 93 ? 1.381 -10.631 -11.801 1.00 95.81 93 ASP A N 1
ATOM 783 C CA . ASP A 1 93 ? 1.029 -12.003 -11.417 1.00 95.81 93 ASP A CA 1
ATOM 784 C C . ASP A 1 93 ? 0.810 -12.130 -9.904 1.00 95.81 93 ASP A C 1
ATOM 786 O O . ASP A 1 93 ? 0.192 -13.077 -9.429 1.00 95.81 93 ASP A O 1
ATOM 790 N N . CYS A 1 94 ? 1.272 -11.144 -9.131 1.00 96.50 94 CYS A N 1
ATOM 791 C CA . CYS A 1 94 ? 1.029 -11.065 -7.699 1.00 96.50 94 CYS A CA 1
ATOM 792 C C . CYS A 1 94 ? -0.452 -10.729 -7.410 1.00 96.50 94 CYS A C 1
ATOM 794 O O . CYS A 1 94 ? -0.966 -9.737 -7.952 1.00 96.50 94 CYS A O 1
ATOM 796 N N . PRO A 1 95 ? -1.138 -11.486 -6.533 1.00 96.12 95 PRO A N 1
ATOM 797 C CA . PRO A 1 95 ? -2.479 -11.146 -6.065 1.00 96.12 95 PRO A CA 1
ATOM 798 C C . PRO A 1 95 ? -2.541 -9.750 -5.437 1.00 96.12 95 PRO A C 1
ATOM 800 O O . PRO A 1 95 ? -1.577 -9.270 -4.844 1.00 96.12 95 PRO A O 1
ATOM 803 N N . SER A 1 96 ? -3.687 -9.083 -5.565 1.00 96.81 96 SER A N 1
ATOM 804 C CA . SER A 1 96 ? -3.870 -7.710 -5.079 1.00 96.81 96 SER A CA 1
ATOM 805 C C . SER A 1 96 ? -3.722 -7.581 -3.561 1.00 96.81 96 SER A C 1
ATOM 807 O O . SER A 1 96 ? -2.967 -6.735 -3.079 1.00 96.81 96 SER A O 1
ATOM 809 N N . ALA A 1 97 ? -4.403 -8.449 -2.818 1.00 96.44 97 ALA A N 1
ATOM 810 C CA . ALA A 1 97 ? -4.347 -8.517 -1.367 1.00 96.44 97 ALA A CA 1
ATOM 811 C C . ALA A 1 97 ? -4.454 -9.973 -0.906 1.00 96.44 97 ALA A C 1
ATOM 813 O O . ALA A 1 97 ? -4.993 -10.815 -1.626 1.00 96.44 97 ALA A O 1
ATOM 814 N N . GLY A 1 98 ? -3.907 -10.259 0.272 1.00 95.44 98 GLY A N 1
ATOM 815 C CA . GLY A 1 98 ? -4.078 -11.532 0.961 1.00 95.44 98 GLY A CA 1
ATOM 816 C C . GLY A 1 98 ? -5.275 -11.516 1.910 1.00 95.44 98 GLY A C 1
ATOM 817 O O . GLY A 1 98 ? -5.988 -10.517 2.030 1.00 95.44 98 GLY A O 1
ATOM 818 N N . GLN A 1 99 ? -5.467 -12.639 2.601 1.00 94.12 99 GLN A N 1
ATOM 819 C CA . GLN A 1 99 ? -6.471 -12.762 3.653 1.00 94.12 99 GLN A CA 1
ATOM 820 C C . GLN A 1 99 ? -6.149 -11.819 4.819 1.00 94.12 99 GLN A C 1
ATOM 822 O O . GLN A 1 99 ? -4.984 -11.584 5.139 1.00 94.12 99 GLN A O 1
ATOM 827 N N . GLU A 1 100 ? -7.192 -11.286 5.447 1.00 94.75 100 GLU A N 1
ATOM 828 C CA . GLU A 1 100 ? -7.064 -10.469 6.650 1.00 94.75 100 GLU A CA 1
ATOM 829 C C . GLU A 1 100 ? -6.442 -11.265 7.806 1.00 94.75 100 GLU A C 1
ATOM 831 O O . GLU A 1 100 ? -6.794 -12.421 8.048 1.00 94.75 100 GLU A O 1
ATOM 836 N N . ILE A 1 101 ? -5.532 -10.613 8.526 1.00 95.19 101 ILE A N 1
ATOM 837 C CA . ILE A 1 101 ? -4.860 -11.125 9.717 1.00 95.19 101 ILE A CA 1
ATOM 838 C C . ILE A 1 101 ? -5.205 -10.171 10.862 1.00 95.19 101 ILE A C 1
ATOM 840 O O . ILE A 1 101 ? -4.636 -9.083 10.970 1.00 95.19 101 ILE A O 1
ATOM 844 N N . GLY A 1 102 ? -6.172 -10.549 11.699 1.00 92.94 102 GLY A N 1
ATOM 845 C CA . GLY A 1 102 ? -6.718 -9.644 12.714 1.00 92.94 102 GLY A CA 1
ATOM 846 C C . GLY A 1 102 ? -7.429 -8.462 12.056 1.00 92.94 102 GLY A C 1
ATOM 847 O O . GLY A 1 102 ? -8.468 -8.657 11.445 1.00 92.94 102 GLY A O 1
ATOM 848 N N . CYS A 1 103 ? -6.859 -7.259 12.157 1.00 92.06 103 CYS A N 1
ATOM 849 C CA . CYS A 1 103 ? -7.333 -6.039 11.486 1.00 92.06 103 CYS A CA 1
ATOM 850 C C . CYS A 1 103 ? -6.432 -5.596 10.314 1.00 92.06 103 CYS A C 1
ATOM 852 O O . CYS A 1 103 ? -6.603 -4.507 9.759 1.00 92.06 103 CYS A O 1
ATOM 854 N N . ILE A 1 104 ? -5.432 -6.409 9.956 1.00 96.44 104 ILE A N 1
ATOM 855 C CA . ILE A 1 104 ? -4.409 -6.071 8.965 1.00 96.44 104 ILE A CA 1
ATOM 856 C C . ILE A 1 104 ? -4.708 -6.787 7.654 1.00 96.44 104 ILE A C 1
ATOM 858 O O . ILE A 1 104 ? -4.889 -8.002 7.615 1.00 96.44 104 ILE A O 1
ATOM 862 N N . ILE A 1 105 ? -4.678 -6.040 6.552 1.00 97.31 105 ILE A N 1
ATOM 863 C CA . ILE A 1 105 ? -4.813 -6.592 5.204 1.00 97.31 105 ILE A CA 1
ATOM 864 C C . ILE A 1 105 ? -3.446 -6.517 4.513 1.00 97.31 105 ILE A C 1
ATOM 866 O O . ILE A 1 105 ? -3.018 -5.421 4.132 1.00 97.31 105 ILE A O 1
ATOM 870 N N . PRO A 1 106 ? -2.736 -7.645 4.330 1.00 97.69 106 PRO A N 1
ATOM 871 C CA . PRO A 1 106 ? -1.519 -7.653 3.534 1.00 97.69 106 PRO A CA 1
ATOM 872 C C . PRO A 1 106 ? -1.876 -7.362 2.073 1.00 97.69 106 PRO A C 1
ATOM 874 O O . PRO A 1 106 ? -2.769 -7.980 1.498 1.00 97.69 106 PRO A O 1
ATOM 877 N N . SER A 1 107 ? -1.178 -6.415 1.453 1.00 98.00 107 SER A N 1
ATOM 878 C CA . SER A 1 107 ? -1.462 -5.970 0.087 1.00 98.00 107 SER A CA 1
ATOM 879 C C . SER A 1 107 ? -0.175 -5.821 -0.705 1.00 98.00 107 SER A C 1
ATOM 881 O O . SER A 1 107 ? 0.827 -5.327 -0.182 1.00 98.00 107 SER A O 1
ATOM 883 N N . LYS A 1 108 ? -0.213 -6.157 -2.001 1.00 97.38 108 LYS A N 1
ATOM 884 C CA . LYS A 1 108 ? 0.822 -5.668 -2.919 1.00 97.38 108 LYS A CA 1
ATOM 885 C C . LYS A 1 108 ? 0.715 -4.148 -3.036 1.00 97.38 108 LYS A C 1
ATOM 887 O O . LYS A 1 108 ? -0.309 -3.556 -2.691 1.00 97.38 108 LYS A O 1
ATOM 892 N N . VAL A 1 109 ? 1.759 -3.501 -3.548 1.00 97.38 109 VAL A N 1
ATOM 893 C CA . VAL A 1 109 ? 1.744 -2.042 -3.710 1.00 97.38 109 VAL A CA 1
ATOM 894 C C . VAL A 1 109 ? 0.716 -1.614 -4.769 1.00 97.38 109 VAL A C 1
ATOM 896 O O . VAL A 1 109 ? 0.777 -2.119 -5.891 1.00 97.38 109 VAL A O 1
ATOM 899 N N . PRO A 1 110 ? -0.212 -0.690 -4.471 1.00 97.75 110 PRO A N 1
ATOM 900 C CA . PRO A 1 110 ? -1.063 -0.102 -5.498 1.00 97.75 110 PRO A CA 1
ATOM 901 C C . PRO A 1 110 ? -0.249 0.798 -6.431 1.00 97.75 110 PRO A C 1
ATOM 903 O O . PRO A 1 110 ? 0.668 1.494 -5.993 1.00 97.75 110 PRO A O 1
ATOM 906 N N . LEU A 1 111 ? -0.586 0.806 -7.717 1.00 97.44 111 LEU A N 1
ATOM 907 C CA . LEU A 1 111 ? 0.053 1.657 -8.716 1.00 97.44 111 LEU A CA 1
ATOM 908 C C . LEU A 1 111 ? -0.893 2.785 -9.128 1.00 97.44 111 LEU A C 1
ATOM 910 O O . LEU A 1 111 ? -2.086 2.577 -9.349 1.00 97.44 111 LEU A O 1
ATOM 914 N N . GLY A 1 112 ? -0.348 3.997 -9.178 1.00 95.44 112 GLY A N 1
ATOM 915 C CA . GLY A 1 112 ? -1.052 5.197 -9.605 1.00 95.44 112 GLY A CA 1
ATOM 916 C C . GLY A 1 112 ? -1.225 5.270 -11.120 1.00 95.44 112 GLY A C 1
ATOM 917 O O . GLY A 1 112 ? -0.726 4.439 -11.877 1.00 95.44 112 GLY A O 1
ATOM 918 N N . GLU A 1 113 ? -1.900 6.327 -11.563 1.00 93.12 113 GLU A N 1
ATOM 919 C CA . GLU A 1 113 ? -2.323 6.500 -12.958 1.00 93.12 113 GLU A CA 1
ATOM 920 C C . GLU A 1 113 ? -1.154 6.542 -13.958 1.00 93.12 113 GLU A C 1
ATOM 922 O O . GLU A 1 113 ? -1.322 6.136 -15.102 1.00 93.12 113 GLU A O 1
ATOM 927 N N . ALA A 1 114 ? 0.051 6.915 -13.508 1.00 92.81 114 ALA A N 1
ATOM 928 C CA . ALA A 1 114 ? 1.277 6.908 -14.313 1.00 92.81 114 ALA A CA 1
ATOM 929 C C . ALA A 1 114 ? 1.681 5.520 -14.857 1.00 92.81 114 ALA A C 1
ATOM 931 O O . ALA A 1 114 ? 2.546 5.437 -15.723 1.00 92.81 114 ALA A O 1
ATOM 932 N N . TYR A 1 115 ? 1.085 4.438 -14.347 1.00 94.81 115 TYR A N 1
ATOM 933 C CA . TYR A 1 115 ? 1.339 3.067 -14.797 1.00 94.81 115 TYR A CA 1
ATOM 934 C C . TYR A 1 115 ? 0.186 2.487 -15.631 1.00 94.81 115 TYR A C 1
ATOM 936 O O . TYR A 1 115 ? 0.274 1.336 -16.054 1.00 94.81 115 TYR A O 1
ATOM 944 N N . ASN A 1 116 ? -0.894 3.242 -15.869 1.00 92.75 116 ASN A N 1
ATOM 945 C CA . ASN A 1 116 ? -2.101 2.733 -16.529 1.00 92.75 116 ASN A CA 1
ATOM 946 C C . ASN A 1 116 ? -1.837 2.179 -17.934 1.00 92.75 116 ASN A C 1
ATOM 948 O O . ASN A 1 116 ? -2.471 1.193 -18.302 1.00 92.75 116 ASN A O 1
ATOM 952 N N . ASP A 1 117 ? -0.903 2.776 -18.676 1.00 92.50 117 ASP A N 1
ATOM 953 C CA . ASP A 1 117 ? -0.549 2.352 -20.037 1.00 92.50 117 ASP A CA 1
ATOM 954 C C . ASP A 1 117 ? 0.271 1.054 -20.048 1.00 92.50 117 ASP A C 1
ATOM 956 O O . ASP A 1 117 ? 0.288 0.323 -21.034 1.00 92.50 117 ASP A O 1
ATOM 960 N N . CYS A 1 118 ? 0.927 0.729 -18.931 1.00 91.81 118 CYS A N 1
ATOM 961 C CA . CYS A 1 118 ? 1.705 -0.498 -18.772 1.00 91.81 118 CYS A CA 1
ATOM 962 C C . CYS A 1 118 ? 0.883 -1.653 -18.178 1.00 91.81 118 CYS A C 1
ATOM 964 O O . CYS A 1 118 ? 1.378 -2.777 -18.104 1.00 91.81 118 CYS A O 1
ATOM 966 N N . ILE A 1 119 ? -0.341 -1.391 -17.707 1.00 94.69 119 ILE A N 1
ATOM 967 C CA . ILE A 1 119 ? -1.178 -2.374 -17.014 1.00 94.69 119 ILE A CA 1
ATOM 968 C C . ILE A 1 119 ? -2.384 -2.722 -17.894 1.00 94.69 119 ILE A C 1
ATOM 970 O O . ILE A 1 119 ? -3.209 -1.846 -18.166 1.00 94.69 119 ILE A O 1
ATOM 974 N N . PRO A 1 120 ? -2.553 -4.001 -18.277 1.00 93.75 120 PRO A N 1
ATOM 975 C CA . PRO A 1 120 ? -3.718 -4.436 -19.033 1.00 93.75 120 PRO A CA 1
ATOM 976 C C . PRO A 1 120 ? -5.039 -4.055 -18.342 1.00 93.75 120 PRO A C 1
ATOM 978 O O . PRO A 1 120 ? -5.125 -4.089 -17.104 1.00 93.75 120 PRO A O 1
ATOM 981 N N . PRO A 1 121 ? -6.097 -3.742 -19.111 1.00 90.75 121 PRO A N 1
ATOM 982 C CA . PRO A 1 121 ? -7.438 -3.567 -18.563 1.00 90.75 121 PRO A CA 1
ATOM 983 C C . PRO A 1 121 ? -7.837 -4.744 -17.659 1.00 90.75 121 PRO A C 1
ATOM 985 O O . PRO A 1 121 ? -7.473 -5.891 -17.907 1.00 90.75 121 PRO A O 1
ATOM 988 N N . GLY A 1 122 ? -8.541 -4.458 -16.563 1.00 91.44 122 GLY A N 1
ATOM 989 C CA . GLY A 1 122 ? -8.936 -5.467 -15.569 1.00 91.44 122 GLY A CA 1
ATOM 990 C C . GLY A 1 122 ? -7.851 -5.855 -14.554 1.00 91.44 122 GLY A C 1
ATOM 991 O O . GLY A 1 122 ? -8.191 -6.306 -13.467 1.00 91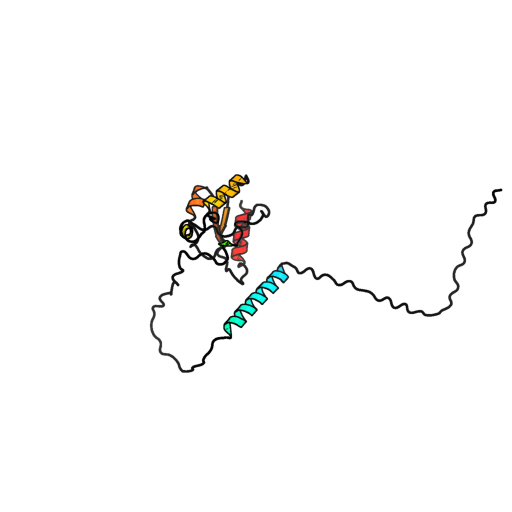.44 122 GLY A O 1
ATOM 992 N N . LYS A 1 123 ? -6.561 -5.603 -14.830 1.00 94.75 123 LYS A N 1
ATOM 993 C CA . LYS A 1 123 ? -5.456 -5.847 -13.876 1.00 94.75 123 LYS A CA 1
ATOM 994 C C . LYS A 1 123 ? -5.024 -4.611 -13.077 1.00 94.75 123 LYS A C 1
ATOM 996 O O . LYS A 1 123 ? -4.071 -4.674 -12.298 1.00 94.75 123 LYS A O 1
ATOM 1001 N N . ARG A 1 124 ? -5.702 -3.474 -13.265 1.00 95.81 124 ARG A N 1
ATOM 1002 C CA . ARG A 1 124 ? -5.416 -2.232 -12.530 1.00 95.81 124 ARG A CA 1
ATOM 1003 C C . ARG A 1 124 ? -5.647 -2.434 -11.036 1.00 95.81 124 ARG A C 1
ATOM 1005 O O . ARG A 1 124 ? -6.644 -3.038 -10.642 1.00 95.81 124 ARG A O 1
ATOM 1012 N N . TYR A 1 125 ? -4.738 -1.897 -10.231 1.00 97.50 125 TYR A N 1
ATOM 1013 C CA . TYR A 1 125 ? -4.835 -1.918 -8.777 1.00 97.50 125 TYR A CA 1
ATOM 1014 C C . TYR A 1 125 ? -4.254 -0.624 -8.201 1.00 97.50 125 TYR A C 1
ATOM 1016 O O . TYR A 1 125 ? -3.067 -0.530 -7.908 1.00 97.50 125 TYR A O 1
ATOM 1024 N N . SER A 1 126 ? -5.105 0.393 -8.107 1.00 96.69 126 SER A N 1
ATOM 1025 C CA . SER A 1 126 ? -4.831 1.722 -7.547 1.00 96.69 126 SER A CA 1
ATOM 1026 C C . SER A 1 126 ? -5.484 1.885 -6.174 1.00 96.69 126 SER A C 1
ATOM 1028 O O . SER A 1 126 ? -6.378 1.119 -5.817 1.00 96.69 126 SER A O 1
ATOM 1030 N N . PHE A 1 127 ? -5.120 2.921 -5.411 1.00 97.38 127 PHE A N 1
ATOM 1031 C CA . PHE A 1 127 ? -5.770 3.179 -4.118 1.00 97.38 127 PHE A CA 1
ATOM 1032 C C . PHE A 1 127 ? -7.277 3.420 -4.228 1.00 97.38 127 PHE A C 1
ATOM 1034 O O . PHE A 1 127 ? -8.014 2.969 -3.357 1.00 97.38 127 PHE A O 1
ATOM 1041 N N . LYS A 1 128 ? -7.758 4.026 -5.321 1.00 95.50 128 LYS A N 1
ATOM 1042 C CA . LYS A 1 128 ? -9.202 4.133 -5.599 1.00 95.50 128 LYS A CA 1
ATOM 1043 C C . LYS A 1 128 ? -9.868 2.750 -5.604 1.00 95.50 128 LYS A C 1
ATOM 1045 O O . LYS A 1 128 ? -10.917 2.566 -4.993 1.00 95.50 128 LYS A O 1
ATOM 1050 N N . GLN A 1 129 ? -9.231 1.765 -6.242 1.00 95.81 129 GLN A N 1
ATOM 1051 C CA . GLN A 1 129 ? -9.733 0.389 -6.299 1.00 95.81 129 GLN A CA 1
ATOM 1052 C C . GLN A 1 129 ? -9.593 -0.331 -4.957 1.00 95.81 129 GLN A C 1
ATOM 1054 O O . GLN A 1 129 ? -10.541 -0.986 -4.544 1.00 95.81 129 GLN A O 1
ATOM 1059 N N . VAL A 1 130 ? -8.468 -0.166 -4.254 1.00 96.88 130 VAL A N 1
ATOM 1060 C CA . VAL A 1 130 ? -8.253 -0.728 -2.907 1.00 96.88 130 VAL A CA 1
ATOM 1061 C C . VAL A 1 130 ? -9.369 -0.288 -1.960 1.00 96.88 130 VAL A C 1
ATOM 1063 O O . VAL A 1 130 ? -10.029 -1.117 -1.341 1.00 96.88 130 VAL A O 1
ATOM 1066 N N . ILE A 1 131 ? -9.609 1.021 -1.873 1.00 96.44 131 ILE A N 1
ATOM 1067 C CA . ILE A 1 131 ? -10.588 1.613 -0.954 1.00 96.44 131 ILE A CA 1
ATOM 1068 C C . ILE A 1 131 ? -11.998 1.140 -1.303 1.00 96.44 131 ILE A C 1
ATOM 1070 O O . ILE A 1 131 ? -12.754 0.747 -0.417 1.00 96.44 131 ILE A O 1
ATOM 1074 N N . HIS A 1 132 ? -12.345 1.134 -2.592 1.00 96.00 132 HIS A N 1
ATOM 1075 C CA . HIS A 1 132 ? -13.637 0.634 -3.045 1.00 96.00 132 HIS A CA 1
ATOM 1076 C C . HIS A 1 132 ? -13.831 -0.853 -2.714 1.00 96.00 132 HIS A C 1
ATOM 1078 O O . HIS A 1 132 ? -14.856 -1.213 -2.142 1.00 96.00 132 HIS A O 1
ATOM 1084 N N . GLN A 1 133 ? -12.841 -1.704 -3.000 1.00 95.19 133 GLN A N 1
ATOM 1085 C CA . GLN A 1 133 ? -12.901 -3.139 -2.704 1.00 95.19 133 GLN A CA 1
ATOM 1086 C C . GLN A 1 133 ? -13.119 -3.399 -1.211 1.00 95.19 133 GLN A C 1
ATOM 1088 O O . GLN A 1 133 ? -13.983 -4.193 -0.855 1.00 95.19 133 GLN A O 1
ATOM 1093 N N . GLN A 1 134 ? -12.401 -2.695 -0.330 1.00 95.69 134 GLN A N 1
ATOM 1094 C CA . GLN A 1 134 ? -12.592 -2.868 1.113 1.00 95.69 134 GLN A CA 1
ATOM 1095 C C . GLN A 1 134 ? -13.969 -2.385 1.582 1.00 95.69 134 GLN A C 1
ATOM 1097 O O . GLN A 1 134 ? -14.595 -3.054 2.400 1.00 95.69 134 GLN A O 1
ATOM 1102 N N . ARG A 1 135 ? -14.500 -1.298 1.008 1.00 95.88 135 ARG A N 1
ATOM 1103 C CA . ARG A 1 135 ? -15.868 -0.834 1.296 1.00 95.88 135 ARG A CA 1
ATOM 1104 C C . ARG A 1 135 ? -16.930 -1.850 0.899 1.00 95.88 135 ARG A C 1
ATOM 1106 O O . ARG A 1 135 ? -17.868 -2.056 1.661 1.00 95.88 135 ARG A O 1
ATOM 1113 N N . VAL A 1 136 ? -16.776 -2.491 -0.261 1.00 96.94 136 VAL A N 1
ATOM 1114 C CA . VAL A 1 136 ? -17.685 -3.557 -0.717 1.00 96.94 136 VAL A CA 1
ATOM 1115 C C . VAL A 1 136 ? -17.679 -4.738 0.258 1.00 96.94 136 VAL A C 1
ATOM 1117 O O . VAL A 1 136 ? -18.720 -5.341 0.490 1.00 96.94 136 VAL A O 1
ATOM 1120 N N . LEU A 1 137 ? -16.540 -5.016 0.897 1.00 94.81 137 LEU A N 1
ATOM 1121 C CA . LEU A 1 137 ? -16.415 -6.017 1.962 1.00 94.81 137 LEU A CA 1
ATOM 1122 C C . LEU A 1 137 ? -16.899 -5.525 3.342 1.00 94.81 137 LEU A C 1
ATOM 1124 O O . LEU A 1 137 ? -16.686 -6.210 4.339 1.00 94.81 137 LEU A O 1
ATOM 1128 N N . GLY A 1 138 ? -17.508 -4.339 3.434 1.00 95.44 138 GLY A N 1
ATOM 1129 C CA . GLY A 1 138 ? -17.984 -3.762 4.695 1.00 95.44 138 GLY A CA 1
ATOM 1130 C C . GLY A 1 138 ? -16.875 -3.219 5.602 1.00 95.44 138 GLY A C 1
ATOM 1131 O O . GLY A 1 138 ? -17.113 -2.974 6.782 1.00 95.44 138 GLY A O 1
ATOM 1132 N N . ARG A 1 139 ? -15.661 -3.017 5.077 1.00 94.94 139 ARG A N 1
ATOM 1133 C CA . ARG A 1 139 ? -14.495 -2.546 5.837 1.00 94.94 139 ARG A CA 1
ATOM 1134 C C . ARG A 1 139 ? -14.173 -1.093 5.514 1.00 94.94 139 ARG A C 1
ATOM 1136 O O . ARG A 1 139 ? -14.180 -0.668 4.357 1.00 94.94 139 ARG A O 1
ATOM 1143 N N . LYS A 1 140 ? -13.809 -0.326 6.542 1.00 94.31 140 LYS A N 1
ATOM 1144 C CA . LYS A 1 140 ? -13.274 1.031 6.392 1.00 94.31 140 LYS A CA 1
ATOM 1145 C C . LYS A 1 140 ? -11.780 1.016 6.690 1.00 94.31 140 LYS A C 1
ATOM 1147 O O . LYS A 1 140 ? -11.374 0.737 7.811 1.00 94.31 140 LYS A O 1
ATOM 1152 N N . LEU A 1 141 ? -10.966 1.346 5.691 1.00 95.94 141 LEU A N 1
ATOM 1153 C CA . LEU A 1 141 ? -9.531 1.533 5.894 1.00 95.94 141 LEU A CA 1
ATOM 1154 C C . LEU A 1 141 ? -9.285 2.810 6.706 1.00 95.94 141 LEU A C 1
ATOM 1156 O O . LEU A 1 141 ? -9.768 3.873 6.325 1.00 95.94 141 LEU A O 1
ATOM 1160 N N . GLY A 1 142 ? -8.540 2.694 7.807 1.00 96.50 142 GLY A N 1
ATOM 1161 C CA . GLY A 1 142 ? -8.113 3.830 8.635 1.00 96.50 142 GLY A CA 1
ATOM 1162 C C . GLY A 1 142 ? -6.634 4.194 8.471 1.00 96.50 142 GLY A C 1
ATOM 1163 O O . GLY A 1 142 ? -6.267 5.363 8.577 1.00 96.50 142 GLY A O 1
ATOM 1164 N N . LEU A 1 143 ? -5.792 3.212 8.142 1.00 97.56 143 LEU A N 1
ATOM 1165 C CA . LEU A 1 143 ? -4.341 3.354 8.042 1.00 97.56 143 LEU A CA 1
ATOM 1166 C C . LEU A 1 143 ? -3.797 2.567 6.848 1.00 97.56 143 LEU A C 1
ATOM 1168 O O . LEU A 1 143 ? -4.217 1.444 6.578 1.00 97.56 143 LEU A O 1
ATOM 1172 N N . VAL A 1 144 ? -2.811 3.148 6.171 1.00 98.12 144 VAL A N 1
ATOM 1173 C CA . VAL A 1 144 ? -1.951 2.472 5.199 1.00 98.12 144 VAL A CA 1
ATOM 1174 C C . VAL A 1 144 ? -0.509 2.611 5.662 1.00 98.12 144 VAL A C 1
ATOM 1176 O O . VAL A 1 144 ? 0.030 3.720 5.685 1.00 98.12 144 VAL A O 1
ATOM 1179 N N . ILE A 1 145 ? 0.123 1.479 5.974 1.00 98.25 145 ILE A N 1
ATOM 1180 C CA . ILE A 1 145 ? 1.562 1.404 6.230 1.00 98.25 145 ILE A CA 1
ATOM 1181 C C . ILE A 1 145 ? 2.263 0.942 4.950 1.00 98.25 145 ILE A C 1
ATOM 1183 O O . ILE A 1 145 ? 2.113 -0.192 4.502 1.00 98.25 145 ILE A O 1
ATOM 1187 N N . ASP A 1 146 ? 3.032 1.837 4.346 1.00 98.00 146 ASP A N 1
ATOM 1188 C CA . ASP A 1 146 ? 3.790 1.595 3.125 1.00 98.00 146 ASP A CA 1
ATOM 1189 C C . ASP A 1 146 ? 5.223 1.176 3.449 1.00 98.00 146 ASP A C 1
ATOM 1191 O O . ASP A 1 146 ? 6.047 1.994 3.868 1.00 98.00 146 ASP A O 1
ATOM 1195 N N . LEU A 1 147 ? 5.510 -0.102 3.203 1.00 97.06 147 LEU A N 1
ATOM 1196 C CA . LEU A 1 147 ? 6.816 -0.714 3.449 1.00 97.06 147 LEU A CA 1
ATOM 1197 C C . LEU A 1 147 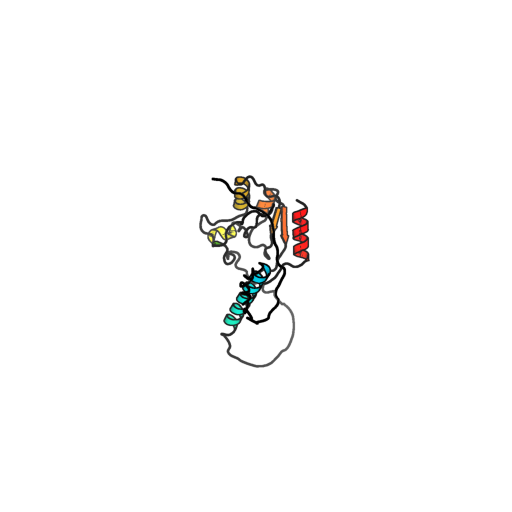? 7.797 -0.577 2.273 1.00 97.06 147 LEU A C 1
ATOM 1199 O O . LEU A 1 147 ? 8.920 -1.082 2.323 1.00 97.06 147 LEU A O 1
ATOM 1203 N N . THR A 1 148 ? 7.395 0.067 1.174 1.00 95.44 148 THR A N 1
ATOM 1204 C CA . THR A 1 148 ? 8.250 0.176 -0.010 1.00 95.44 148 THR A CA 1
ATOM 1205 C C . THR A 1 148 ? 9.391 1.166 0.210 1.00 95.44 148 THR A C 1
ATOM 1207 O O . THR A 1 148 ? 9.215 2.250 0.769 1.00 95.44 148 THR A O 1
ATOM 1210 N N . ASN A 1 149 ? 10.569 0.849 -0.329 1.00 94.38 149 ASN A N 1
ATOM 1211 C CA . ASN A 1 149 ? 11.727 1.747 -0.320 1.00 94.38 149 ASN A CA 1
ATOM 1212 C C . ASN A 1 149 ? 11.745 2.712 -1.523 1.00 94.38 149 ASN A C 1
ATOM 1214 O O . ASN A 1 149 ? 12.755 2.875 -2.205 1.00 94.38 149 ASN A O 1
ATOM 1218 N N . THR A 1 150 ? 10.588 3.265 -1.888 1.00 92.94 150 THR A N 1
ATOM 1219 C CA . THR A 1 150 ? 10.460 4.229 -2.991 1.00 92.94 150 THR A CA 1
ATOM 1220 C C . THR A 1 150 ? 9.144 4.997 -2.906 1.00 92.94 150 THR A C 1
ATOM 1222 O O . THR A 1 150 ? 8.181 4.509 -2.331 1.00 92.94 150 THR A O 1
ATOM 1225 N N . SER A 1 151 ? 9.077 6.188 -3.496 1.00 94.44 151 SER A N 1
ATOM 1226 C CA . SER A 1 151 ? 7.866 7.018 -3.594 1.00 94.44 151 SER A CA 1
ATOM 1227 C C . SER A 1 151 ? 7.274 7.068 -5.009 1.00 94.44 151 SER A C 1
ATOM 1229 O O . SER A 1 151 ? 6.339 7.818 -5.263 1.00 94.44 151 SER A O 1
ATOM 1231 N N . ARG A 1 152 ? 7.807 6.284 -5.957 1.00 94.75 152 ARG A N 1
ATOM 1232 C CA . ARG A 1 152 ? 7.438 6.366 -7.385 1.00 94.75 152 ARG A CA 1
ATOM 1233 C C . ARG A 1 152 ? 6.086 5.752 -7.751 1.00 94.75 152 ARG A C 1
ATOM 1235 O O . ARG A 1 152 ? 5.663 5.891 -8.895 1.00 94.75 152 ARG A O 1
ATOM 1242 N N . TYR A 1 153 ? 5.481 4.962 -6.867 1.00 95.75 153 TYR A N 1
ATOM 1243 C CA . TYR A 1 153 ? 4.376 4.081 -7.253 1.00 95.75 153 TYR A CA 1
ATOM 1244 C C . TYR A 1 153 ? 3.024 4.780 -7.274 1.00 95.75 153 TYR A C 1
ATOM 1246 O O . TYR A 1 153 ? 2.197 4.461 -8.120 1.00 95.75 153 TYR A O 1
ATOM 1254 N N . TYR A 1 154 ? 2.800 5.742 -6.386 1.00 96.06 154 TYR A N 1
ATOM 1255 C CA . TYR A 1 154 ? 1.513 6.406 -6.245 1.00 96.06 154 TYR A CA 1
ATOM 1256 C C . TYR A 1 154 ? 1.662 7.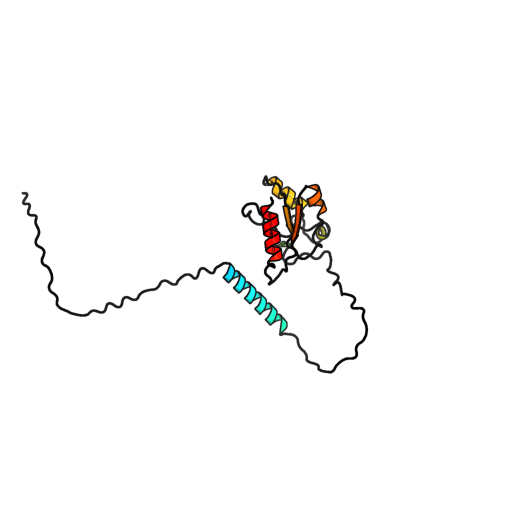743 -5.514 1.00 96.06 154 TYR A C 1
ATOM 1258 O O . TYR A 1 154 ? 2.677 8.010 -4.871 1.00 96.06 154 TYR A O 1
ATOM 1266 N N . GLN A 1 155 ? 0.617 8.566 -5.581 1.00 95.19 155 GLN A N 1
ATOM 1267 C CA . GLN A 1 155 ? 0.465 9.756 -4.746 1.00 95.19 155 GLN A CA 1
ATOM 1268 C C . GLN A 1 155 ? -0.477 9.462 -3.574 1.00 95.19 155 GLN A C 1
ATOM 1270 O O . GLN A 1 155 ? -1.399 8.660 -3.692 1.00 95.19 155 GLN A O 1
ATOM 1275 N N . THR A 1 156 ? -0.274 10.130 -2.439 1.00 95.69 156 THR A N 1
ATOM 1276 C CA . THR A 1 156 ? -1.083 9.929 -1.221 1.00 95.69 156 THR A CA 1
ATOM 1277 C C . THR A 1 156 ? -2.361 10.772 -1.192 1.00 95.69 156 THR A C 1
ATOM 1279 O O . THR A 1 156 ? -3.099 10.740 -0.212 1.00 95.69 156 THR A O 1
ATOM 1282 N N . THR A 1 157 ? -2.641 11.529 -2.253 1.00 94.81 157 THR A N 1
ATOM 1283 C CA . THR A 1 157 ? -3.804 12.422 -2.374 1.00 94.81 157 THR A CA 1
ATOM 1284 C C . THR A 1 157 ? -5.127 11.677 -2.223 1.00 94.81 157 THR A C 1
ATOM 1286 O O . THR A 1 157 ? -6.000 12.140 -1.492 1.00 94.81 157 THR A O 1
ATOM 1289 N N . ASP A 1 158 ? -5.250 10.499 -2.839 1.00 91.81 158 ASP A N 1
ATOM 1290 C CA . ASP A 1 158 ? -6.441 9.655 -2.713 1.00 91.81 158 ASP A CA 1
ATOM 1291 C C . ASP A 1 158 ? -6.662 9.186 -1.270 1.00 91.81 158 ASP A C 1
ATOM 1293 O O . ASP A 1 158 ? -7.785 9.224 -0.787 1.00 91.81 158 ASP A O 1
ATOM 1297 N N . LEU A 1 159 ? -5.597 8.825 -0.550 1.00 96.62 159 LEU A N 1
ATOM 1298 C CA . LEU A 1 159 ? -5.690 8.421 0.857 1.00 96.62 159 LEU A CA 1
ATOM 1299 C C . LEU A 1 159 ? -6.119 9.583 1.755 1.00 96.62 159 LEU A C 1
ATOM 1301 O O . LEU A 1 159 ? -7.031 9.436 2.565 1.00 96.62 159 LEU A O 1
ATOM 1305 N N . LYS A 1 160 ? -5.505 10.757 1.567 1.00 96.19 160 LYS A N 1
ATOM 1306 C CA . LYS A 1 160 ? -5.823 11.967 2.339 1.00 96.19 160 LYS A CA 1
ATOM 1307 C C . LYS A 1 160 ? -7.280 12.388 2.166 1.00 96.19 160 LYS A C 1
ATOM 1309 O O . LYS A 1 160 ? -7.928 12.726 3.150 1.00 96.19 160 LYS A O 1
ATOM 1314 N N . ARG A 1 161 ? -7.800 12.343 0.935 1.00 95.69 161 ARG A N 1
ATOM 1315 C CA . ARG A 1 161 ? -9.199 12.686 0.633 1.00 95.69 161 ARG A CA 1
ATOM 1316 C C . ARG A 1 161 ? -10.189 11.763 1.342 1.00 95.69 161 ARG A C 1
ATOM 1318 O O . ARG A 1 161 ? -11.245 12.215 1.761 1.00 95.69 161 ARG A O 1
ATOM 1325 N N . GLU A 1 162 ? -9.836 10.492 1.496 1.00 96.00 162 GLU A N 1
ATOM 1326 C CA . GLU A 1 162 ? -10.667 9.496 2.180 1.00 96.00 162 GLU A CA 1
ATOM 1327 C C . GLU A 1 162 ? -10.455 9.484 3.709 1.00 96.00 162 GLU A C 1
ATOM 1329 O O . GLU A 1 162 ? -11.036 8.650 4.402 1.00 96.00 162 GLU A O 1
ATOM 1334 N N . GLY A 1 163 ? -9.632 10.396 4.247 1.00 96.81 163 GLY A N 1
ATOM 1335 C CA . GLY A 1 163 ? -9.328 10.478 5.679 1.00 96.81 163 GLY A CA 1
ATOM 1336 C C . GLY A 1 163 ? -8.475 9.318 6.199 1.00 96.81 163 GLY A C 1
ATOM 1337 O O . GLY A 1 163 ? -8.536 8.998 7.382 1.00 96.81 163 GLY A O 1
ATOM 1338 N N . ILE A 1 164 ? -7.703 8.669 5.325 1.00 97.62 164 ILE A N 1
ATOM 1339 C CA . ILE A 1 164 ? -6.875 7.506 5.657 1.00 97.62 164 ILE A CA 1
ATOM 1340 C C . ILE A 1 164 ? -5.470 7.984 6.027 1.00 97.62 164 ILE A C 1
ATOM 1342 O O . ILE A 1 164 ? -4.797 8.640 5.223 1.00 97.62 164 ILE A O 1
ATOM 1346 N N . LYS A 1 165 ? -4.995 7.626 7.227 1.00 97.50 165 L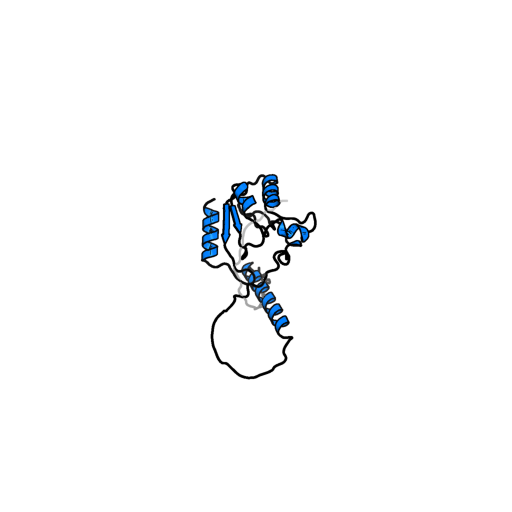YS A N 1
ATOM 1347 C CA . LYS A 1 165 ? -3.619 7.908 7.654 1.00 97.50 165 LYS A CA 1
ATOM 1348 C C . LYS A 1 165 ? -2.652 7.127 6.761 1.00 97.50 165 LYS A C 1
ATOM 1350 O O . LYS A 1 165 ? -2.849 5.943 6.502 1.00 97.50 165 LYS A O 1
ATOM 1355 N N . HIS A 1 166 ? -1.591 7.776 6.288 1.00 98.06 166 HIS A N 1
ATOM 1356 C CA . HIS A 1 166 ? -0.521 7.121 5.532 1.00 98.06 166 HIS A CA 1
ATOM 1357 C C . HIS A 1 166 ? 0.789 7.248 6.298 1.00 98.06 166 HIS A C 1
ATOM 1359 O O . HIS A 1 166 ? 1.190 8.353 6.659 1.00 98.06 166 HIS A O 1
ATOM 1365 N N . VAL A 1 167 ? 1.447 6.117 6.534 1.00 97.94 167 VAL A N 1
ATOM 1366 C CA . VAL A 1 167 ? 2.756 6.043 7.186 1.00 97.94 167 VAL A CA 1
ATOM 1367 C C . VAL A 1 167 ? 3.702 5.294 6.266 1.00 97.94 167 VAL A C 1
ATOM 1369 O O . VAL A 1 167 ? 3.358 4.237 5.744 1.00 97.94 167 VAL A O 1
ATOM 1372 N N . LYS A 1 168 ? 4.905 5.828 6.055 1.00 97.94 168 LYS A N 1
ATOM 1373 C CA . LYS A 1 168 ? 5.931 5.181 5.235 1.00 97.94 168 LYS A CA 1
ATOM 1374 C C . LYS A 1 168 ? 7.070 4.685 6.113 1.00 97.94 168 LYS A C 1
ATOM 1376 O O . LYS A 1 168 ? 7.764 5.490 6.725 1.00 97.94 168 LYS A O 1
ATOM 1381 N N . ILE A 1 169 ? 7.288 3.374 6.116 1.00 97.62 169 ILE A N 1
ATOM 1382 C CA . ILE A 1 169 ? 8.395 2.718 6.816 1.00 97.62 169 ILE A CA 1
ATOM 1383 C C . ILE A 1 169 ? 9.283 2.095 5.744 1.00 97.62 169 ILE A C 1
ATOM 1385 O O . ILE A 1 169 ? 8.948 1.076 5.152 1.00 97.62 169 ILE A O 1
ATOM 1389 N N . GLN A 1 170 ? 10.398 2.742 5.421 1.00 95.38 170 GLN A N 1
ATOM 1390 C CA . GLN A 1 170 ? 11.244 2.305 4.311 1.00 95.38 170 GLN A CA 1
ATOM 1391 C C . GLN A 1 170 ? 12.013 1.035 4.687 1.00 95.38 170 GLN A C 1
ATOM 1393 O O . GLN A 1 170 ? 13.050 1.094 5.341 1.00 95.38 170 GLN A O 1
ATOM 1398 N N . CYS A 1 171 ? 11.521 -0.119 4.241 1.00 93.00 171 CYS A N 1
ATOM 1399 C CA . CYS A 1 171 ? 12.186 -1.394 4.469 1.00 93.00 171 CYS A CA 1
ATOM 1400 C C . CYS A 1 171 ? 13.136 -1.727 3.316 1.00 93.00 171 CYS A C 1
ATOM 1402 O O . CYS A 1 171 ? 12.776 -1.642 2.138 1.00 93.00 171 CYS A O 1
ATOM 1404 N N . ARG A 1 172 ? 14.354 -2.179 3.639 1.00 88.88 172 ARG A N 1
ATOM 1405 C CA . ARG A 1 172 ? 15.230 -2.803 2.640 1.00 88.88 172 ARG A CA 1
ATOM 1406 C C . ARG A 1 172 ? 14.567 -4.095 2.163 1.00 88.88 172 ARG A C 1
ATOM 1408 O O . ARG A 1 172 ? 14.354 -5.014 2.943 1.00 88.88 172 ARG A O 1
ATOM 1415 N N . GLY A 1 173 ? 14.206 -4.142 0.885 1.00 79.94 173 GLY A N 1
ATOM 1416 C CA . GLY A 1 173 ? 13.697 -5.358 0.255 1.00 79.94 173 GLY A CA 1
ATOM 1417 C C . GLY A 1 173 ? 14.830 -6.273 -0.206 1.00 79.94 173 GLY A C 1
ATOM 1418 O O . GLY A 1 173 ? 15.966 -5.822 -0.301 1.00 79.94 173 GLY A O 1
ATOM 1419 N N . ARG A 1 174 ? 14.473 -7.510 -0.580 1.00 78.00 174 ARG A N 1
ATOM 1420 C CA . ARG A 1 174 ? 15.356 -8.574 -1.106 1.00 78.00 174 ARG A CA 1
ATOM 1421 C C . ARG A 1 174 ? 16.542 -8.876 -0.189 1.00 78.00 174 ARG A C 1
ATOM 1423 O O . ARG A 1 174 ? 17.495 -8.116 -0.095 1.00 78.00 174 ARG A O 1
ATOM 1430 N N . ASP A 1 175 ? 16.481 -10.031 0.459 1.00 83.12 175 ASP A N 1
ATOM 1431 C CA . ASP A 1 175 ? 17.560 -10.529 1.307 1.00 83.12 175 ASP A CA 1
ATOM 1432 C C . ASP A 1 175 ? 17.918 -9.589 2.475 1.00 83.12 175 ASP A C 1
ATOM 1434 O O . ASP A 1 175 ? 19.051 -9.562 2.953 1.00 83.12 175 ASP A O 1
ATOM 1438 N N . ALA A 1 176 ? 16.942 -8.892 3.046 1.00 88.25 176 ALA A N 1
ATOM 1439 C CA . ALA A 1 176 ? 17.100 -8.160 4.298 1.00 88.25 176 ALA A CA 1
ATOM 1440 C C . ALA A 1 176 ? 15.853 -8.339 5.166 1.00 88.25 176 ALA A C 1
ATOM 1442 O O . ALA A 1 176 ? 14.745 -8.456 4.644 1.00 88.25 176 ALA A O 1
ATOM 1443 N N . VAL A 1 177 ? 16.055 -8.390 6.480 1.00 91.94 177 VAL A N 1
ATOM 1444 C CA . VAL A 1 177 ? 14.971 -8.261 7.459 1.00 91.94 177 VAL A CA 1
ATOM 1445 C C . VAL A 1 177 ? 14.814 -6.781 7.826 1.00 91.94 177 VAL A C 1
ATOM 1447 O O . VAL A 1 177 ? 15.782 -6.025 7.678 1.00 91.94 177 VAL A O 1
ATOM 1450 N N . PRO A 1 178 ? 13.626 -6.335 8.267 1.00 94.06 178 PRO A N 1
ATOM 1451 C CA . PRO A 1 178 ? 13.446 -4.975 8.762 1.00 94.06 178 PRO A CA 1
ATOM 1452 C C . PRO A 1 178 ? 14.402 -4.660 9.920 1.00 94.06 178 PRO A C 1
ATOM 1454 O O . PRO A 1 178 ? 14.708 -5.525 10.738 1.00 94.06 178 PRO A O 1
ATOM 1457 N N . GLU A 1 179 ? 14.865 -3.414 9.998 1.00 93.50 179 GLU A N 1
ATOM 1458 C CA . GLU A 1 179 ? 15.640 -2.935 11.146 1.00 93.50 179 GLU A CA 1
ATOM 1459 C C . GLU A 1 179 ? 14.734 -2.803 12.383 1.00 93.50 179 GLU A C 1
ATOM 1461 O O . GLU A 1 179 ? 13.541 -2.527 12.249 1.00 93.50 179 GLU A O 1
ATOM 1466 N N . ASN A 1 180 ? 15.294 -2.927 13.592 1.00 96.19 180 ASN A N 1
ATOM 1467 C CA . ASN A 1 180 ? 14.526 -2.842 14.847 1.00 96.19 180 ASN A CA 1
ATOM 1468 C C . ASN A 1 180 ? 13.677 -1.565 14.939 1.00 96.19 180 ASN A C 1
ATOM 1470 O O . ASN A 1 180 ? 12.545 -1.602 15.410 1.00 96.19 180 ASN A O 1
ATOM 1474 N N . VAL A 1 181 ? 14.200 -0.442 14.440 1.00 96.12 181 VAL A N 1
ATOM 1475 C CA . VAL A 1 181 ? 13.465 0.829 14.388 1.00 96.12 181 VAL A CA 1
ATOM 1476 C C . VAL A 1 181 ? 12.206 0.701 13.530 1.00 96.12 181 VAL A C 1
ATOM 1478 O O . VAL A 1 181 ? 11.135 1.104 13.967 1.00 96.12 181 VAL A O 1
ATOM 1481 N N . ALA A 1 182 ? 12.306 0.085 12.349 1.00 96.69 182 ALA A N 1
ATOM 1482 C CA . ALA A 1 182 ? 11.167 -0.125 11.458 1.00 96.69 182 ALA A CA 1
ATOM 1483 C C . ALA A 1 182 ? 10.101 -1.031 12.094 1.00 96.69 182 ALA A C 1
ATOM 1485 O O . ALA A 1 182 ? 8.909 -0.747 11.975 1.00 96.69 182 ALA A O 1
ATOM 1486 N N . VAL A 1 183 ? 10.527 -2.085 12.801 1.00 97.00 183 VAL A N 1
ATOM 1487 C CA . VAL A 1 183 ? 9.622 -2.975 13.546 1.00 97.00 183 VAL A CA 1
ATOM 1488 C C . VAL A 1 183 ? 8.897 -2.205 14.649 1.00 97.00 183 VAL A C 1
ATOM 1490 O O . VAL A 1 183 ? 7.672 -2.252 14.718 1.00 97.00 183 VAL A O 1
ATOM 1493 N N . ASN A 1 184 ? 9.626 -1.439 15.463 1.00 97.31 184 ASN A N 1
ATOM 1494 C CA . ASN A 1 184 ? 9.039 -0.650 16.547 1.00 97.31 184 ASN A CA 1
ATOM 1495 C C . ASN A 1 184 ? 8.049 0.396 16.023 1.00 97.31 184 ASN A C 1
ATOM 1497 O O . ASN A 1 184 ? 6.971 0.551 16.589 1.00 97.31 184 ASN A O 1
ATOM 1501 N N . THR A 1 185 ? 8.377 1.079 14.921 1.00 97.38 185 THR A N 1
ATOM 1502 C CA . THR A 1 185 ? 7.454 2.023 14.277 1.00 97.38 185 THR A CA 1
ATOM 1503 C C . THR A 1 185 ? 6.196 1.319 13.781 1.00 97.38 185 THR A C 1
ATOM 1505 O O . THR A 1 185 ? 5.101 1.823 14.005 1.00 97.38 185 THR A O 1
ATOM 1508 N N . PHE A 1 186 ? 6.325 0.152 13.143 1.00 97.38 186 PHE A N 1
ATOM 1509 C CA . PHE A 1 186 ? 5.169 -0.616 12.685 1.00 97.38 186 PHE A CA 1
ATOM 1510 C C . PHE A 1 186 ? 4.251 -0.991 13.853 1.00 97.38 186 PHE A C 1
ATOM 1512 O O . PHE A 1 186 ? 3.054 -0.728 13.799 1.00 97.38 186 PHE A O 1
ATOM 1519 N N . VAL A 1 187 ? 4.817 -1.557 14.922 1.00 96.81 187 VAL A N 1
ATOM 1520 C CA . VAL A 1 187 ? 4.059 -1.975 16.109 1.00 96.81 187 VAL A CA 1
ATOM 1521 C C . VAL A 1 187 ? 3.367 -0.782 16.767 1.00 96.81 187 VAL A C 1
ATOM 1523 O O . VAL A 1 187 ? 2.178 -0.856 17.056 1.00 96.81 187 VAL A O 1
ATOM 1526 N N . TYR A 1 188 ? 4.076 0.334 16.949 1.00 96.94 188 TYR A N 1
ATOM 1527 C CA . TYR A 1 188 ? 3.510 1.558 17.519 1.00 96.94 188 TYR A CA 1
ATOM 1528 C C . TYR A 1 188 ? 2.315 2.077 16.711 1.00 96.94 188 TYR A C 1
ATOM 1530 O O . TYR A 1 188 ? 1.275 2.399 17.274 1.00 96.94 188 TYR A O 1
ATOM 1538 N N . GLU A 1 189 ? 2.443 2.123 15.385 1.00 96.62 189 GLU A N 1
ATOM 1539 C CA . GLU A 1 189 ? 1.394 2.628 14.496 1.00 96.62 189 GLU A CA 1
ATOM 1540 C C . GLU A 1 189 ? 0.156 1.730 14.457 1.00 96.62 189 GLU A C 1
ATOM 1542 O O . GLU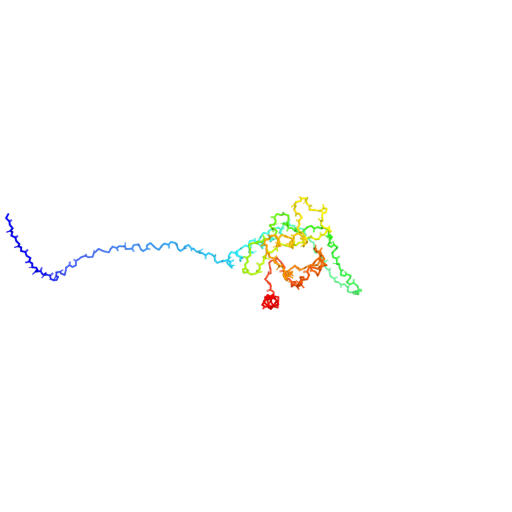 A 1 189 ? -0.962 2.234 14.392 1.00 96.62 189 GLU A O 1
ATOM 1547 N N . VAL A 1 190 ? 0.342 0.409 14.521 1.00 93.88 190 VAL A N 1
ATOM 1548 C CA . VAL A 1 190 ? -0.770 -0.551 14.540 1.00 93.88 190 VAL A CA 1
ATOM 1549 C C . VAL A 1 190 ? -1.513 -0.535 15.877 1.00 93.88 190 VAL A C 1
ATOM 1551 O O . VAL A 1 190 ? -2.731 -0.669 15.882 1.00 93.88 190 VAL A O 1
ATOM 1554 N N . LEU A 1 191 ? -0.812 -0.355 17.000 1.00 92.69 191 LEU A N 1
ATOM 1555 C CA . LEU A 1 191 ? -1.420 -0.365 18.339 1.00 92.69 191 LEU A CA 1
ATOM 1556 C C . LEU A 1 191 ? -2.180 0.921 18.701 1.00 92.69 191 LEU A C 1
ATOM 1558 O O . LEU A 1 191 ? -2.881 0.941 19.708 1.00 92.69 191 LEU A O 1
ATOM 1562 N N . LEU A 1 192 ? -2.026 1.993 17.922 1.00 84.56 192 LEU A N 1
ATOM 1563 C CA . LEU A 1 192 ? -2.695 3.280 18.150 1.00 84.56 192 LEU A CA 1
ATOM 1564 C C . LEU A 1 192 ? -3.997 3.467 17.355 1.00 84.56 192 LEU A C 1
ATOM 1566 O O . LEU A 1 192 ? -4.562 4.564 17.376 1.00 84.56 192 LEU A O 1
ATOM 1570 N N . LEU A 1 193 ? -4.439 2.437 16.632 1.00 72.06 193 LEU A N 1
ATOM 1571 C CA . LEU A 1 193 ? -5.728 2.396 15.935 1.00 72.06 193 LEU A CA 1
ATOM 1572 C C . LEU A 1 193 ? -6.849 1.924 16.857 1.00 72.06 193 LEU A C 1
ATOM 1574 O O . LEU A 1 193 ? -7.950 2.507 16.736 1.00 72.06 193 LEU A O 1
#

pLDDT: mean 75.57, std 24.29, range [29.95, 98.25]

Foldseek 3Di:
DDDDDDDDDDDDDDDDDDDDPPPPPPPDDPPPPPQPPVNVVVVVQVVVVVVVVVVPPPDDDDDDDDDDDDDDDDPPPCPPPPPLQDDDPCLQVDDAWDDDDPPDIHGDDAADPSNVVVHDPPSHGHVVNVQVVCVVVVHHAAEDEAQDQDDSGYDCVSCVVSNHHYHYQDADDRSDDGDPVSVVVVVVVVVVD

InterPro domains:
  IPR029021 Protein-tyrosine phosphatase-like [G3DSA:3.90.190.10] (63-191)
  IPR029021 Protein-tyrosine phosphatase-like [SSF52799] (87-190)

Organism: Hibiscus syriacus (NCBI:txid106335)